Protein AF-A0A662YG40-F1 (afdb_monomer_lite)

Radiu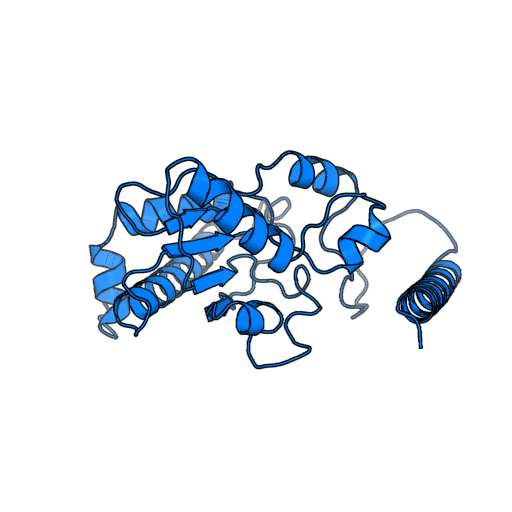s of gyration: 19.57 Å; chains: 1; bounding box: 47×64×50 Å

Sequence (224 aa):
MSDDAIRAKVAAKLRLAQQNSGSNGASQTNGKQGGRRLLRWDPSRWQLFERVPQYSTRVKSAPILPIRAPLSSIYEVHYSGRNNYAPSALMEKLIADTRSGSVVNVGTVIDATGSDVFLHDVKYVGVNGEWDDWDVEYVKLRIDIPEGRATINNAEEKDRDAHDDQMMAAFCTAVLGHMQGERKDMDVAVFGSEGYNFVGFLIVRYVCAPLVCAIVGLGGFSVC

pLDDT: mean 74.2, std 19.77, range [24.97, 96.88]

Structure (mmCIF, N/CA/C/O backbone):
data_AF-A0A662YG40-F1
#
_entry.id   AF-A0A662YG40-F1
#
loop_
_atom_site.group_PDB
_atom_site.id
_atom_site.type_symbol
_atom_site.label_atom_id
_atom_site.label_alt_id
_atom_site.label_comp_id
_atom_site.label_asym_id
_atom_site.label_entity_id
_atom_site.label_seq_id
_atom_site.pdbx_PDB_ins_code
_atom_site.Cartn_x
_atom_site.Cartn_y
_atom_site.Cartn_z
_atom_site.occupancy
_atom_site.B_iso_or_equiv
_atom_site.auth_seq_id
_atom_site.auth_comp_id
_atom_site.auth_asym_id
_atom_site.auth_atom_id
_atom_site.pdbx_PDB_model_num
ATOM 1 N N . MET A 1 1 ? -0.522 -32.680 -11.140 1.00 51.47 1 MET A N 1
ATOM 2 C CA . MET A 1 1 ? 0.822 -32.196 -11.537 1.00 51.47 1 MET A CA 1
ATOM 3 C C . MET A 1 1 ? 1.411 -31.500 -10.322 1.00 51.47 1 MET A C 1
ATOM 5 O O . MET A 1 1 ? 0.664 -30.777 -9.687 1.00 51.47 1 MET A O 1
ATOM 9 N N . SER A 1 2 ? 2.663 -31.780 -9.950 1.00 54.59 2 SER A N 1
ATOM 10 C CA . SER A 1 2 ? 3.304 -31.166 -8.771 1.00 54.59 2 SER A CA 1
ATOM 11 C C . SER A 1 2 ? 3.756 -29.733 -9.084 1.00 54.59 2 SER A C 1
ATOM 13 O O . SER A 1 2 ? 4.229 -29.473 -10.195 1.00 54.59 2 SER A O 1
ATOM 15 N N . ASP A 1 3 ? 3.646 -28.829 -8.110 1.00 56.59 3 ASP A N 1
ATOM 16 C CA . ASP A 1 3 ? 4.105 -27.436 -8.202 1.00 56.59 3 ASP A CA 1
ATOM 17 C C . ASP A 1 3 ? 5.588 -27.325 -8.577 1.00 56.59 3 ASP A C 1
ATOM 19 O O . ASP A 1 3 ? 5.991 -26.390 -9.270 1.00 56.59 3 ASP A O 1
ATOM 23 N N . ASP A 1 4 ? 6.402 -28.325 -8.230 1.00 60.59 4 ASP A N 1
ATOM 24 C CA . ASP A 1 4 ? 7.812 -28.384 -8.625 1.00 60.59 4 ASP A CA 1
ATOM 25 C C . ASP A 1 4 ? 7.987 -28.539 -10.135 1.00 60.59 4 ASP A C 1
ATOM 27 O O . ASP A 1 4 ? 8.895 -27.953 -10.726 1.00 60.59 4 ASP A O 1
ATOM 31 N N . ALA A 1 5 ? 7.083 -29.270 -10.789 1.00 56.09 5 ALA A N 1
ATOM 32 C CA . ALA A 1 5 ? 7.113 -29.442 -12.236 1.00 56.09 5 ALA A CA 1
ATOM 33 C C . ALA A 1 5 ? 6.716 -28.150 -12.969 1.00 56.09 5 ALA A C 1
ATOM 35 O O . ALA A 1 5 ? 7.233 -27.868 -14.053 1.00 56.09 5 ALA A O 1
ATOM 36 N N . ILE A 1 6 ? 5.834 -27.341 -12.373 1.00 63.66 6 ILE A N 1
ATOM 37 C CA . ILE A 1 6 ? 5.437 -26.034 -12.914 1.00 63.66 6 ILE A CA 1
ATOM 38 C C . ILE A 1 6 ? 6.583 -25.031 -12.730 1.00 63.66 6 ILE A C 1
ATOM 40 O O . ILE A 1 6 ? 7.003 -24.403 -13.706 1.00 63.66 6 ILE A O 1
ATOM 44 N N . ARG A 1 7 ? 7.175 -24.968 -11.529 1.00 63.00 7 ARG A N 1
ATOM 45 C CA . ARG A 1 7 ? 8.351 -24.136 -11.220 1.00 63.00 7 ARG A CA 1
ATOM 46 C C . ARG A 1 7 ? 9.543 -24.454 -12.125 1.00 63.00 7 ARG A C 1
ATOM 48 O O . ARG A 1 7 ? 10.141 -23.544 -12.701 1.00 63.00 7 ARG A O 1
ATOM 55 N N . ALA A 1 8 ? 9.844 -25.736 -12.333 1.00 68.69 8 ALA A N 1
ATOM 56 C CA . ALA A 1 8 ? 10.934 -26.167 -13.207 1.00 68.69 8 ALA A CA 1
ATOM 57 C C . ALA A 1 8 ? 10.711 -25.753 -14.672 1.00 68.69 8 ALA A C 1
ATOM 59 O O . ALA A 1 8 ? 11.645 -25.323 -15.354 1.00 68.69 8 ALA A O 1
ATOM 60 N N . LYS A 1 9 ? 9.467 -25.829 -15.157 1.00 63.00 9 LYS A N 1
ATOM 61 C CA . LYS A 1 9 ? 9.114 -25.468 -16.538 1.00 63.00 9 LYS A CA 1
ATOM 62 C C . LYS A 1 9 ? 9.190 -23.959 -16.781 1.00 63.00 9 LYS A C 1
ATOM 64 O O . LYS A 1 9 ? 9.620 -23.536 -17.856 1.00 63.00 9 LYS A O 1
ATOM 69 N N . VAL A 1 10 ? 8.823 -23.153 -15.786 1.00 62.81 10 VAL A N 1
ATOM 70 C CA . VAL A 1 10 ? 8.962 -21.689 -15.824 1.00 62.81 10 VAL A CA 1
ATOM 71 C C . VAL A 1 10 ? 10.439 -21.284 -15.767 1.00 62.81 10 VAL A C 1
ATOM 73 O O . VAL A 1 10 ? 10.888 -20.510 -16.614 1.00 62.81 10 VAL A O 1
ATOM 76 N N . ALA A 1 11 ? 11.229 -21.889 -14.874 1.00 68.62 11 ALA A N 1
ATOM 77 C CA . ALA A 1 11 ? 12.671 -21.649 -14.778 1.00 68.62 11 ALA A CA 1
ATOM 78 C C . ALA A 1 11 ? 13.423 -22.007 -16.075 1.00 68.62 11 ALA A C 1
ATOM 80 O O . ALA A 1 11 ? 14.317 -21.274 -16.503 1.00 68.62 11 ALA A O 1
ATOM 81 N N . ALA A 1 12 ? 13.041 -23.102 -16.740 1.00 71.56 12 ALA A N 1
ATOM 82 C CA . ALA A 1 12 ? 13.624 -23.500 -18.020 1.00 71.56 12 ALA A CA 1
ATOM 83 C C . ALA A 1 12 ? 13.310 -22.498 -19.145 1.00 71.56 12 ALA A C 1
ATOM 85 O O . ALA A 1 12 ? 14.207 -22.126 -19.903 1.00 71.56 12 ALA A O 1
ATOM 86 N N . LYS A 1 13 ? 12.066 -22.004 -19.225 1.00 70.00 13 LYS A N 1
ATOM 87 C CA . LYS A 1 13 ? 11.680 -20.972 -20.204 1.00 70.00 13 LYS A CA 1
ATOM 88 C C . LYS A 1 13 ? 12.403 -19.640 -19.970 1.00 70.00 13 LYS A C 1
ATOM 90 O O . LYS A 1 13 ? 12.805 -18.997 -20.935 1.00 70.00 13 LYS A O 1
ATOM 95 N N . LEU A 1 14 ? 12.615 -19.255 -18.711 1.00 60.47 14 LEU A N 1
ATOM 96 C CA . LEU A 1 14 ? 13.351 -18.038 -18.342 1.00 60.47 14 LEU A CA 1
ATOM 97 C C . LEU A 1 14 ? 14.838 -18.110 -18.709 1.00 60.47 14 LEU A C 1
ATOM 99 O O . LEU A 1 14 ? 15.376 -17.146 -19.250 1.00 60.47 14 LEU A O 1
ATOM 103 N N . ARG A 1 15 ? 15.492 -19.260 -18.499 1.00 70.38 15 ARG A N 1
ATOM 104 C CA . ARG A 1 15 ? 16.893 -19.461 -18.914 1.00 70.38 15 ARG A CA 1
ATOM 105 C C . ARG A 1 15 ? 17.071 -19.368 -20.429 1.00 70.38 15 ARG A C 1
ATOM 107 O O . ARG A 1 15 ? 18.043 -18.780 -20.892 1.00 70.38 15 ARG A O 1
ATOM 114 N N . LEU A 1 16 ? 16.108 -19.885 -21.191 1.00 61.34 16 LEU A N 1
ATOM 115 C CA . LEU A 1 16 ? 16.108 -19.791 -22.654 1.00 61.34 16 LEU A CA 1
ATOM 116 C C . LEU A 1 16 ? 15.955 -18.339 -23.140 1.00 61.34 16 LEU A C 1
ATOM 118 O O . LEU A 1 16 ? 16.629 -17.924 -24.079 1.00 61.34 16 LEU A O 1
ATOM 122 N N . ALA A 1 17 ? 15.128 -17.537 -22.463 1.00 57.59 17 ALA A N 1
ATOM 123 C CA . ALA A 1 17 ? 14.987 -16.112 -22.766 1.00 57.59 17 ALA A CA 1
ATOM 124 C C . ALA A 1 17 ? 16.262 -15.305 -22.434 1.00 57.59 17 ALA A C 1
ATOM 126 O O . ALA A 1 17 ? 16.617 -14.377 -23.162 1.00 57.59 17 ALA A O 1
ATOM 127 N N . GLN A 1 18 ? 16.986 -15.685 -21.376 1.00 55.91 18 GLN A N 1
ATOM 128 C CA . GLN A 1 18 ? 18.260 -15.059 -21.002 1.00 55.91 18 GLN A CA 1
ATOM 129 C C . GLN A 1 18 ? 19.401 -15.417 -21.963 1.00 55.91 18 GLN A C 1
ATOM 131 O O . GLN A 1 18 ? 20.197 -14.544 -22.301 1.00 55.91 18 GLN A O 1
ATOM 136 N N . GLN A 1 19 ? 19.458 -16.657 -22.459 1.00 53.81 19 GLN A N 1
ATOM 137 C CA . GLN A 1 19 ? 20.460 -17.071 -23.452 1.00 53.81 19 GLN A CA 1
ATOM 138 C C . GLN A 1 19 ? 20.281 -16.366 -24.802 1.00 53.81 19 GLN A C 1
ATOM 140 O O . GLN A 1 19 ? 21.270 -16.019 -25.440 1.00 53.81 19 GLN A O 1
ATOM 145 N N . ASN A 1 20 ? 19.043 -16.054 -25.194 1.00 48.06 20 ASN A N 1
ATOM 146 C CA . ASN A 1 20 ? 18.774 -15.280 -26.410 1.00 48.06 20 ASN A CA 1
ATOM 147 C C . ASN A 1 20 ? 19.065 -13.773 -26.270 1.00 48.06 20 ASN A C 1
ATOM 149 O O . ASN A 1 20 ? 19.017 -13.056 -27.264 1.00 48.06 20 ASN A O 1
ATOM 153 N N . SER A 1 21 ? 19.374 -13.290 -25.062 1.00 44.66 21 SER A N 1
ATOM 154 C CA . SER A 1 21 ? 19.633 -11.868 -24.778 1.00 44.66 21 SER A CA 1
ATOM 155 C C . SER A 1 21 ? 21.120 -11.552 -24.550 1.00 44.66 21 SER A C 1
ATOM 157 O O . SER A 1 21 ? 21.460 -10.443 -24.146 1.00 44.66 21 SER A O 1
ATOM 159 N N . GLY A 1 22 ? 22.019 -12.518 -24.773 1.00 35.59 22 GLY A N 1
ATOM 160 C CA . GLY A 1 22 ? 23.432 -12.412 -24.412 1.00 35.59 22 GLY A CA 1
ATOM 161 C C . GLY A 1 22 ? 24.392 -12.461 -25.597 1.00 35.59 22 GLY A C 1
ATOM 162 O O . GLY A 1 22 ? 25.060 -13.471 -25.792 1.00 35.59 22 GLY A O 1
ATOM 163 N N . SER A 1 23 ? 24.555 -11.349 -26.318 1.00 34.16 23 SER A N 1
ATOM 164 C CA . SER A 1 23 ? 25.843 -11.049 -26.954 1.00 34.16 23 SER A CA 1
ATOM 165 C C . SER A 1 23 ? 26.154 -9.553 -26.899 1.00 34.16 23 SER A C 1
ATOM 167 O O . SER A 1 23 ? 25.462 -8.746 -27.515 1.00 34.16 23 SER A O 1
ATOM 169 N N . ASN A 1 24 ? 27.266 -9.264 -26.224 1.00 34.47 24 ASN A N 1
ATOM 170 C CA . ASN A 1 24 ? 28.079 -8.047 -26.213 1.00 34.47 24 ASN A CA 1
ATOM 171 C C . ASN A 1 24 ? 27.659 -6.908 -25.277 1.00 34.47 24 ASN A C 1
ATOM 173 O O . ASN A 1 24 ? 26.584 -6.326 -25.358 1.00 34.47 24 ASN A O 1
ATOM 177 N N . GLY A 1 25 ? 28.588 -6.614 -24.365 1.00 33.56 25 GLY A N 1
ATOM 178 C CA . GLY A 1 25 ? 28.505 -5.526 -23.413 1.00 33.56 25 GLY A CA 1
ATOM 179 C C . GLY A 1 25 ? 28.763 -4.145 -24.013 1.00 33.56 25 GLY A C 1
ATOM 180 O O . GLY A 1 25 ? 29.208 -3.994 -25.147 1.00 33.56 25 GLY A O 1
ATOM 181 N N . ALA A 1 26 ? 28.560 -3.179 -23.120 1.00 33.44 26 ALA A N 1
ATOM 182 C CA . ALA A 1 26 ? 28.833 -1.752 -23.209 1.00 33.44 26 ALA A CA 1
ATOM 183 C C . ALA A 1 26 ? 27.800 -0.868 -23.938 1.00 33.44 26 ALA A C 1
ATOM 185 O O . ALA A 1 26 ? 27.469 -1.038 -25.103 1.00 33.44 26 ALA A O 1
ATOM 186 N N . SER A 1 27 ? 27.444 0.184 -23.196 1.00 31.53 27 SER A N 1
ATOM 187 C CA . SER A 1 27 ? 26.830 1.449 -23.598 1.00 31.53 27 SER A CA 1
ATOM 188 C C . SER A 1 27 ? 25.301 1.533 -23.662 1.00 31.53 27 SER A C 1
ATOM 190 O O . SER A 1 27 ? 24.642 1.131 -24.616 1.00 31.53 27 SER A O 1
ATOM 192 N N . GLN A 1 28 ? 24.765 2.190 -22.629 1.00 52.53 28 GLN A N 1
ATOM 193 C CA . GLN A 1 28 ? 23.551 2.995 -22.696 1.00 52.53 28 GLN A CA 1
ATOM 194 C C . GLN A 1 28 ? 23.629 3.957 -23.889 1.00 52.53 28 GLN A C 1
ATOM 196 O O . GLN A 1 28 ? 24.473 4.842 -23.896 1.00 52.53 28 GLN A O 1
ATOM 201 N N . THR A 1 29 ? 22.711 3.846 -24.846 1.00 31.83 29 THR A N 1
ATOM 202 C CA . THR A 1 29 ? 22.079 4.999 -25.506 1.00 31.83 29 THR A CA 1
ATOM 203 C C . THR A 1 29 ? 20.720 4.577 -26.061 1.00 31.83 29 THR A C 1
ATOM 205 O O . THR A 1 29 ? 20.511 3.431 -26.448 1.00 31.83 29 THR A O 1
ATOM 208 N N . ASN A 1 30 ? 19.787 5.524 -26.012 1.00 41.22 30 ASN A N 1
ATOM 209 C CA . ASN A 1 30 ? 18.382 5.444 -26.396 1.00 41.22 30 ASN A CA 1
ATOM 210 C C . ASN A 1 30 ? 18.056 4.511 -27.571 1.00 41.22 30 ASN A C 1
ATOM 212 O O . ASN A 1 30 ? 18.534 4.697 -28.687 1.00 41.22 30 ASN A O 1
ATOM 216 N N . GLY A 1 31 ? 17.091 3.621 -27.352 1.00 24.97 31 GLY A N 1
ATOM 217 C CA . GLY A 1 31 ? 16.442 2.881 -28.422 1.00 24.97 31 GLY A CA 1
ATOM 218 C C . GLY A 1 31 ? 15.136 2.278 -27.934 1.00 24.97 31 GLY A C 1
ATOM 219 O O . GLY A 1 31 ? 15.140 1.379 -27.103 1.00 24.97 31 GLY A O 1
ATOM 220 N N . LYS A 1 32 ? 14.019 2.794 -28.453 1.00 39.44 32 LYS A N 1
ATOM 221 C CA . LYS A 1 32 ? 12.670 2.231 -28.336 1.00 39.44 32 LYS A CA 1
ATOM 222 C C . LYS A 1 32 ? 12.698 0.699 -28.468 1.00 39.44 32 LYS A C 1
ATOM 224 O O . LYS A 1 32 ? 12.774 0.187 -29.580 1.00 39.44 32 LYS A O 1
ATOM 229 N N . GLN A 1 33 ? 12.564 -0.023 -27.360 1.00 33.91 33 GLN A N 1
ATOM 230 C CA . GLN A 1 33 ? 12.147 -1.423 -27.357 1.00 33.91 33 GLN A CA 1
ATOM 231 C C . GLN A 1 33 ? 11.149 -1.621 -26.220 1.00 33.91 33 GLN A C 1
ATOM 233 O O . GLN A 1 33 ? 11.498 -1.602 -25.044 1.00 33.91 33 GLN A O 1
ATOM 238 N N . GLY A 1 34 ? 9.877 -1.760 -26.600 1.00 34.41 34 GLY A N 1
ATOM 239 C CA . GLY A 1 34 ? 8.732 -1.986 -25.721 1.00 34.41 34 GLY A CA 1
ATOM 240 C C . GLY A 1 34 ? 8.712 -3.387 -25.113 1.00 34.41 34 GLY A C 1
ATOM 241 O O . GLY A 1 34 ? 7.752 -4.129 -25.300 1.00 34.41 34 GLY A O 1
ATOM 242 N N . GLY A 1 35 ? 9.769 -3.755 -24.392 1.00 40.53 35 GLY A N 1
ATOM 243 C CA . GLY A 1 35 ? 9.774 -4.898 -23.490 1.00 40.53 35 GLY A CA 1
ATOM 244 C C . GLY A 1 35 ? 9.492 -4.410 -22.075 1.00 40.53 35 GLY A C 1
ATOM 245 O O . GLY A 1 35 ? 10.316 -3.711 -21.491 1.00 40.53 35 GLY A O 1
ATOM 246 N N . ARG A 1 36 ? 8.325 -4.752 -21.521 1.00 55.81 36 ARG A N 1
ATOM 247 C CA . ARG A 1 36 ? 7.968 -4.449 -20.126 1.00 55.81 36 ARG A CA 1
ATOM 248 C C . ARG A 1 36 ? 9.085 -4.979 -19.217 1.00 55.81 36 ARG A C 1
ATOM 250 O O . ARG A 1 36 ? 9.361 -6.178 -19.235 1.00 55.81 36 ARG A O 1
ATOM 257 N N . ARG A 1 37 ? 9.762 -4.104 -18.464 1.00 63.75 37 ARG A N 1
ATOM 258 C CA . ARG A 1 37 ? 10.849 -4.523 -17.569 1.00 63.75 37 ARG A CA 1
ATOM 259 C C . ARG A 1 37 ? 10.282 -5.500 -16.538 1.00 63.75 37 ARG A C 1
ATOM 261 O O . ARG A 1 37 ? 9.351 -5.162 -15.814 1.00 63.75 37 ARG A O 1
ATOM 268 N N . LEU A 1 38 ? 10.834 -6.713 -16.497 1.00 71.62 38 LEU A N 1
ATOM 269 C CA . LEU A 1 38 ? 10.320 -7.799 -15.658 1.00 71.62 38 LEU A CA 1
ATOM 270 C C . LEU A 1 38 ? 10.490 -7.511 -14.161 1.00 71.62 38 LEU A C 1
ATOM 272 O O . LEU A 1 38 ? 9.654 -7.901 -13.359 1.00 71.62 38 LEU A O 1
ATOM 276 N N . LEU A 1 39 ? 11.560 -6.812 -13.785 1.00 80.75 39 LEU A N 1
ATOM 277 C CA . LEU A 1 39 ? 11.879 -6.466 -12.401 1.00 80.75 39 LEU A CA 1
ATOM 278 C C . LEU A 1 39 ? 12.269 -4.996 -12.322 1.00 80.75 39 LEU A C 1
ATOM 280 O O . LEU A 1 39 ? 13.023 -4.507 -13.168 1.00 80.75 39 LEU A O 1
ATOM 284 N N . ARG A 1 40 ? 11.788 -4.290 -11.296 1.00 80.12 40 ARG A N 1
ATOM 285 C CA . ARG A 1 40 ? 12.115 -2.871 -11.099 1.00 80.12 40 ARG A CA 1
ATOM 286 C C . ARG A 1 40 ? 13.571 -2.654 -10.717 1.00 80.12 40 ARG A C 1
ATOM 288 O O . ARG A 1 40 ? 14.194 -1.695 -11.170 1.00 80.12 40 ARG A O 1
ATOM 295 N N . TRP A 1 41 ? 14.067 -3.489 -9.816 1.00 84.44 41 TRP A N 1
ATOM 296 C CA . TRP A 1 41 ? 15.310 -3.243 -9.107 1.00 84.44 41 TRP A CA 1
ATOM 297 C C . TRP A 1 41 ? 16.500 -3.917 -9.789 1.00 84.44 41 TRP A C 1
ATOM 299 O O . TRP A 1 41 ? 16.371 -4.890 -10.524 1.00 84.44 41 TRP A O 1
ATOM 309 N N . ASP A 1 42 ? 17.675 -3.346 -9.570 1.00 83.44 42 ASP A N 1
ATOM 310 C CA . ASP A 1 42 ? 18.958 -4.012 -9.775 1.00 83.44 42 ASP A CA 1
ATOM 311 C C . ASP A 1 42 ? 19.404 -4.666 -8.443 1.00 83.44 42 ASP A C 1
ATOM 313 O O . ASP A 1 42 ? 18.774 -4.429 -7.405 1.00 83.44 42 ASP A O 1
ATOM 317 N N . PRO A 1 43 ? 20.473 -5.483 -8.425 1.00 84.38 43 PRO A N 1
ATOM 318 C CA . PRO A 1 43 ? 20.924 -6.149 -7.200 1.00 84.38 43 PRO A CA 1
ATOM 319 C C . PRO A 1 43 ? 21.244 -5.210 -6.025 1.00 84.38 43 PRO A C 1
ATOM 321 O O . PRO A 1 43 ? 21.065 -5.598 -4.873 1.00 84.38 43 PRO A O 1
ATOM 324 N N . SER A 1 44 ? 21.687 -3.974 -6.279 1.00 86.06 44 SER A N 1
ATOM 325 C CA . SER A 1 44 ? 22.012 -3.016 -5.213 1.00 86.06 44 SER A CA 1
ATOM 326 C C . SER A 1 44 ? 20.748 -2.478 -4.541 1.00 86.06 44 SER A C 1
ATOM 328 O O . SER A 1 44 ? 20.653 -2.430 -3.314 1.00 86.06 44 SER A O 1
ATOM 330 N N . ARG A 1 45 ? 19.723 -2.165 -5.342 1.00 86.00 45 ARG A N 1
ATOM 331 C CA . ARG A 1 45 ? 18.403 -1.757 -4.849 1.00 86.00 45 ARG A CA 1
ATOM 332 C C . ARG A 1 45 ? 17.680 -2.899 -4.138 1.00 86.00 45 ARG A C 1
ATOM 334 O O . ARG A 1 45 ? 17.008 -2.650 -3.142 1.00 86.00 45 ARG A O 1
ATOM 341 N N . TRP A 1 46 ? 17.865 -4.137 -4.597 1.00 87.50 46 TRP A N 1
ATOM 342 C CA . TRP A 1 46 ? 17.356 -5.323 -3.905 1.00 87.50 46 TRP A CA 1
ATOM 343 C C . TRP A 1 46 ? 17.898 -5.430 -2.472 1.00 87.50 46 TRP A C 1
ATOM 345 O O . TRP A 1 46 ? 17.125 -5.564 -1.527 1.00 87.50 46 TRP A O 1
ATOM 355 N N . GLN A 1 47 ? 19.211 -5.267 -2.280 1.00 87.50 47 GLN A N 1
ATOM 356 C CA . GLN A 1 47 ? 19.812 -5.305 -0.939 1.00 87.50 47 GLN A CA 1
ATOM 357 C C . GLN A 1 47 ? 19.264 -4.214 -0.009 1.00 87.50 47 GLN A C 1
ATOM 359 O O . GLN A 1 47 ? 19.128 -4.435 1.195 1.00 87.50 47 GLN A O 1
ATOM 364 N N . LEU A 1 48 ? 18.956 -3.030 -0.546 1.00 87.69 48 LEU A N 1
ATOM 365 C CA . LEU A 1 48 ? 18.314 -1.965 0.225 1.00 87.69 48 LEU A CA 1
ATOM 366 C C . LEU A 1 48 ? 16.891 -2.358 0.627 1.00 87.69 48 LEU A C 1
ATOM 368 O O . LEU A 1 48 ? 16.536 -2.213 1.794 1.00 87.69 48 LEU A O 1
ATOM 372 N N . PHE A 1 49 ? 16.110 -2.906 -0.305 1.00 88.38 49 PHE A N 1
ATOM 373 C CA . PHE A 1 49 ? 14.763 -3.408 -0.040 1.00 88.38 49 PHE A CA 1
ATOM 374 C C . PHE A 1 49 ? 14.739 -4.470 1.071 1.00 88.38 49 PHE A C 1
ATOM 376 O O . PHE A 1 49 ? 13.904 -4.398 1.976 1.00 88.38 49 PHE A O 1
ATOM 383 N N . GLU A 1 50 ? 15.674 -5.424 1.059 1.00 88.25 50 GLU A N 1
ATOM 384 C CA . GLU A 1 50 ? 15.719 -6.490 2.067 1.00 88.25 50 GLU A CA 1
ATOM 385 C C . GLU A 1 50 ? 15.941 -5.965 3.489 1.00 88.25 50 GLU A C 1
ATOM 387 O O . GLU A 1 50 ? 15.423 -6.545 4.444 1.00 88.25 50 GLU A O 1
ATOM 392 N N . ARG A 1 51 ? 16.660 -4.844 3.630 1.00 89.38 51 ARG A N 1
ATOM 393 C CA . ARG A 1 51 ? 16.912 -4.189 4.922 1.00 89.38 51 ARG A CA 1
ATOM 394 C C . ARG A 1 51 ? 15.714 -3.409 5.448 1.00 89.38 51 ARG A C 1
ATOM 396 O O . ARG A 1 51 ? 15.672 -3.116 6.640 1.00 89.38 51 ARG A O 1
ATOM 403 N N . VAL A 1 52 ? 14.761 -3.047 4.588 1.00 89.75 52 VAL A N 1
ATOM 404 C CA . VAL A 1 52 ? 13.543 -2.358 5.023 1.00 89.75 52 VAL A CA 1
ATOM 405 C C . VAL A 1 52 ? 12.707 -3.347 5.849 1.00 89.75 52 VAL A C 1
ATOM 407 O O . VAL A 1 52 ? 12.401 -4.432 5.350 1.00 89.75 52 VAL A O 1
ATOM 410 N N . PRO A 1 53 ? 12.320 -3.014 7.097 1.00 90.94 53 PRO A N 1
ATOM 411 C CA . PRO A 1 53 ? 11.403 -3.840 7.881 1.00 90.94 53 PRO A CA 1
ATOM 412 C C . PRO A 1 53 ? 10.112 -4.104 7.107 1.00 90.94 53 PRO A C 1
ATOM 414 O O . PRO A 1 53 ? 9.691 -3.256 6.333 1.00 90.94 53 PRO A O 1
ATOM 417 N N . GLN A 1 54 ? 9.457 -5.244 7.318 1.00 91.25 54 GLN A N 1
ATOM 418 C CA . GLN A 1 54 ? 8.254 -5.600 6.553 1.00 91.25 54 GLN A CA 1
ATOM 419 C C . GLN A 1 54 ? 7.069 -4.650 6.796 1.00 91.25 54 GLN A C 1
ATOM 421 O O . GLN A 1 54 ? 6.303 -4.392 5.874 1.00 91.25 54 GLN A O 1
ATOM 426 N N . TYR A 1 55 ? 6.956 -4.100 8.001 1.00 93.00 55 TYR A N 1
ATOM 427 C CA . TYR A 1 55 ? 6.072 -2.986 8.339 1.00 93.00 55 TYR A CA 1
ATOM 428 C C . TYR A 1 55 ? 6.679 -2.169 9.474 1.00 93.00 55 TYR A C 1
ATOM 430 O O . TYR A 1 55 ? 7.562 -2.648 10.196 1.00 93.00 55 TYR A O 1
ATOM 438 N N . SER A 1 56 ? 6.226 -0.926 9.611 1.00 91.12 56 SER A N 1
ATOM 439 C CA . SER A 1 56 ? 6.537 -0.077 10.759 1.00 91.12 56 SER A CA 1
ATOM 440 C C . SER A 1 56 ? 5.427 -0.138 11.808 1.00 91.12 56 SER A C 1
ATOM 442 O O . SER A 1 56 ? 4.460 -0.884 11.690 1.00 91.12 56 SER A O 1
ATOM 444 N N . THR A 1 57 ? 5.531 0.698 12.838 1.00 90.06 57 THR A N 1
ATOM 445 C CA . THR A 1 57 ? 4.433 0.919 13.780 1.00 90.06 57 THR A CA 1
ATOM 446 C C . THR A 1 57 ? 3.250 1.593 13.084 1.00 90.06 57 THR A C 1
ATOM 448 O O . THR A 1 57 ? 3.446 2.488 12.256 1.00 90.06 57 THR A O 1
ATOM 451 N N . ARG A 1 58 ? 2.032 1.198 13.468 1.00 92.06 58 ARG A N 1
ATOM 452 C CA . ARG A 1 58 ? 0.788 1.892 13.118 1.00 92.06 58 ARG A CA 1
ATOM 453 C C . ARG A 1 58 ? 0.865 3.369 13.514 1.00 92.06 58 ARG A C 1
ATOM 455 O O . ARG A 1 58 ? 1.326 3.712 14.607 1.00 92.06 58 ARG A O 1
ATOM 462 N N . VAL A 1 59 ? 0.397 4.248 12.635 1.00 92.38 59 VAL A N 1
ATOM 463 C CA . VAL A 1 59 ? 0.316 5.686 12.906 1.00 92.38 59 VAL A CA 1
ATOM 464 C C . VAL A 1 59 ? -0.671 5.915 14.056 1.00 92.38 59 VAL A C 1
ATOM 466 O O . VAL A 1 59 ? -1.785 5.415 14.041 1.00 92.38 59 VAL A O 1
ATOM 469 N N . LYS A 1 60 ? -0.283 6.657 15.099 1.00 87.62 60 LYS A N 1
ATOM 470 C CA . LYS A 1 60 ? -1.147 6.821 16.290 1.00 87.62 60 LYS A CA 1
ATOM 471 C C . LYS A 1 60 ? -2.420 7.624 16.012 1.00 87.62 60 LYS A C 1
ATOM 473 O O . LYS A 1 60 ? -3.432 7.408 16.666 1.00 87.62 60 LYS A O 1
ATOM 478 N N . SER A 1 61 ? -2.345 8.570 15.082 1.00 88.44 61 SER A N 1
ATOM 479 C CA . SER A 1 61 ? -3.407 9.528 14.764 1.00 88.44 61 SER A CA 1
ATOM 480 C C . SER A 1 61 ? -4.251 9.146 13.544 1.00 88.44 61 SER A C 1
ATOM 482 O O . SER A 1 61 ? -5.138 9.906 13.174 1.00 88.44 61 SER A O 1
ATOM 484 N N . ALA A 1 62 ? -3.973 8.011 12.897 1.00 89.88 62 ALA A N 1
ATOM 485 C CA . ALA A 1 62 ? -4.705 7.538 11.723 1.00 89.88 62 ALA A CA 1
ATOM 486 C C . ALA A 1 62 ? -4.643 6.005 11.652 1.00 89.88 62 ALA A C 1
ATOM 488 O O . ALA A 1 62 ? -3.618 5.448 12.041 1.00 89.88 62 ALA A O 1
ATOM 489 N N . PRO A 1 63 ? -5.666 5.306 11.128 1.00 92.06 63 PRO A N 1
ATOM 490 C CA . PRO A 1 63 ? -5.644 3.851 10.972 1.00 92.06 63 PRO A CA 1
ATOM 491 C C . PRO A 1 63 ? -4.761 3.453 9.782 1.00 92.06 63 PRO A C 1
ATOM 493 O O . PRO A 1 63 ? -5.216 2.834 8.833 1.00 92.06 63 PRO A O 1
ATOM 496 N N . ILE A 1 64 ? -3.499 3.886 9.781 1.00 95.75 64 ILE A N 1
ATOM 497 C CA . ILE A 1 64 ? -2.571 3.707 8.670 1.00 95.75 64 ILE A CA 1
ATOM 498 C C . ILE A 1 64 ? -1.347 2.930 9.146 1.00 95.75 64 ILE A C 1
ATOM 500 O O . ILE A 1 64 ? -0.723 3.272 10.156 1.00 95.75 64 ILE A O 1
ATOM 504 N N . LEU A 1 65 ? -0.978 1.910 8.378 1.00 95.94 65 LEU A N 1
ATOM 505 C CA . LEU A 1 65 ? 0.190 1.070 8.583 1.00 95.94 65 LEU A CA 1
ATOM 506 C C . LEU A 1 65 ? 1.135 1.180 7.375 1.00 95.94 65 LEU A C 1
ATOM 508 O O . LEU A 1 65 ? 0.838 0.645 6.307 1.00 95.94 65 LEU A O 1
ATOM 512 N N . PRO A 1 66 ? 2.300 1.827 7.513 1.00 96.19 66 PRO A N 1
ATOM 513 C CA . PRO A 1 66 ? 3.337 1.745 6.495 1.00 96.19 66 PRO A CA 1
ATOM 514 C C . PRO A 1 66 ? 3.871 0.311 6.404 1.00 96.19 66 PRO A C 1
ATOM 516 O O . PRO A 1 66 ? 4.361 -0.241 7.393 1.00 96.19 66 PRO A O 1
ATOM 519 N N . ILE A 1 67 ? 3.817 -0.275 5.208 1.00 95.62 67 ILE A N 1
ATOM 520 C CA . ILE A 1 67 ? 4.369 -1.603 4.919 1.00 95.62 67 ILE A CA 1
ATOM 521 C C . ILE A 1 67 ? 5.415 -1.521 3.803 1.00 95.62 67 ILE A C 1
ATOM 523 O O . ILE A 1 67 ? 5.380 -0.649 2.930 1.00 95.62 67 ILE A O 1
ATOM 527 N N . ARG A 1 68 ? 6.384 -2.431 3.833 1.00 93.25 68 ARG A N 1
ATOM 528 C CA . ARG A 1 68 ? 7.279 -2.668 2.702 1.00 93.25 68 ARG A CA 1
ATOM 529 C C . ARG A 1 68 ? 6.475 -3.293 1.565 1.00 93.25 68 ARG A C 1
ATOM 531 O O . ARG A 1 68 ? 5.597 -4.107 1.827 1.00 93.25 68 ARG A O 1
ATOM 538 N N . ALA A 1 69 ? 6.817 -2.951 0.321 1.00 91.31 69 ALA A N 1
ATOM 539 C CA . ALA A 1 69 ? 6.156 -3.500 -0.859 1.00 91.31 69 ALA A CA 1
ATOM 540 C C . ALA A 1 69 ? 6.148 -5.039 -0.835 1.00 91.31 69 ALA A C 1
ATOM 542 O O . ALA A 1 69 ? 7.228 -5.642 -0.833 1.00 91.31 69 ALA A O 1
ATOM 543 N N . PRO A 1 70 ? 4.962 -5.670 -0.832 1.00 91.12 70 PRO A N 1
ATOM 544 C CA . PRO A 1 70 ? 4.834 -7.083 -1.145 1.00 91.12 70 PRO A CA 1
ATOM 545 C C . PRO A 1 70 ? 5.242 -7.317 -2.601 1.00 91.12 70 PRO A C 1
ATOM 547 O O . PRO A 1 70 ? 5.096 -6.431 -3.449 1.00 91.12 70 PRO A O 1
ATOM 550 N N . LEU A 1 71 ? 5.778 -8.496 -2.893 1.00 88.25 71 LEU A N 1
ATOM 551 C CA . LEU A 1 71 ? 6.328 -8.826 -4.202 1.00 88.25 71 LEU A CA 1
ATOM 552 C C . LEU A 1 71 ? 5.734 -10.117 -4.735 1.00 88.25 71 LEU A C 1
ATOM 554 O O . LEU A 1 71 ? 5.481 -11.061 -3.997 1.00 88.25 71 LEU A O 1
ATOM 558 N N . SER A 1 72 ? 5.590 -10.165 -6.052 1.00 83.50 72 SER A N 1
ATOM 559 C CA . SER A 1 72 ? 5.321 -11.408 -6.769 1.00 83.50 72 SER A CA 1
ATOM 560 C C . SER A 1 72 ? 6.496 -12.383 -6.662 1.00 83.50 72 SER A C 1
ATOM 562 O O . SER A 1 72 ? 7.665 -11.985 -6.582 1.00 83.50 72 SER A O 1
ATOM 564 N N . SER A 1 73 ? 6.174 -13.674 -6.753 1.00 79.31 73 SER A N 1
ATOM 565 C CA . SER A 1 73 ? 7.119 -14.797 -6.654 1.00 79.31 73 SER A CA 1
ATOM 566 C C . SER A 1 73 ? 8.311 -14.703 -7.622 1.00 79.31 73 SER A C 1
ATOM 568 O O . SER A 1 73 ? 9.381 -15.265 -7.385 1.00 79.31 73 SER A O 1
ATOM 570 N N . ILE A 1 74 ? 8.178 -13.936 -8.707 1.00 80.62 74 ILE A N 1
ATOM 571 C CA . ILE A 1 74 ? 9.245 -13.722 -9.686 1.00 80.62 74 ILE A CA 1
ATOM 572 C C . ILE A 1 74 ? 10.484 -13.027 -9.106 1.00 80.62 74 ILE A C 1
ATOM 574 O O . ILE A 1 74 ? 11.598 -13.294 -9.562 1.00 80.62 74 ILE A O 1
ATOM 578 N N . TYR A 1 75 ? 10.316 -12.174 -8.089 1.00 82.06 75 TYR A N 1
ATOM 579 C CA . TYR A 1 75 ? 11.445 -11.549 -7.397 1.00 82.06 75 TYR A CA 1
ATOM 580 C C . TYR A 1 75 ? 12.238 -12.584 -6.595 1.00 82.06 75 TYR A C 1
ATOM 582 O O . TYR A 1 75 ? 13.467 -12.559 -6.616 1.00 82.06 75 TYR A O 1
ATOM 590 N N . GLU A 1 76 ? 11.557 -13.541 -5.962 1.00 76.31 76 GLU A N 1
ATOM 591 C CA . GLU A 1 76 ? 12.189 -14.628 -5.204 1.00 76.31 76 GLU A CA 1
ATOM 592 C C . GLU A 1 76 ? 12.991 -15.548 -6.122 1.00 76.31 76 GLU A C 1
ATOM 594 O O . GLU A 1 76 ? 14.148 -15.862 -5.839 1.00 76.31 76 GLU A O 1
ATOM 599 N N . VAL A 1 77 ? 12.414 -15.909 -7.274 1.00 80.25 77 VAL A N 1
ATOM 600 C CA . VAL A 1 77 ? 13.095 -16.715 -8.298 1.00 80.25 77 VAL A CA 1
ATOM 601 C C . VAL A 1 77 ? 14.350 -16.008 -8.810 1.00 80.25 77 VAL A C 1
ATOM 603 O O . VAL A 1 77 ? 15.373 -16.656 -9.031 1.00 80.25 77 VAL A O 1
ATOM 606 N N . HIS A 1 78 ? 14.291 -14.690 -9.011 1.00 81.69 78 HIS A N 1
ATOM 607 C CA . HIS A 1 78 ? 15.410 -13.947 -9.582 1.00 81.69 78 HIS A CA 1
ATOM 608 C C . HIS A 1 78 ? 16.532 -13.679 -8.578 1.00 81.69 78 HIS A C 1
ATOM 610 O O . HIS A 1 78 ? 17.702 -13.867 -8.907 1.00 81.69 78 HIS A O 1
ATOM 616 N N . TYR A 1 79 ? 16.191 -13.268 -7.357 1.00 80.62 79 TYR A N 1
ATOM 617 C CA . TYR A 1 79 ? 17.178 -12.936 -6.328 1.00 80.62 79 TYR A CA 1
ATOM 618 C C . TYR A 1 79 ? 17.541 -14.120 -5.422 1.00 80.62 79 TYR A C 1
ATOM 620 O O . TYR A 1 79 ? 18.402 -13.980 -4.559 1.00 80.62 79 TYR A O 1
ATOM 628 N N . SER A 1 80 ? 16.961 -15.305 -5.664 1.00 63.50 80 SER A N 1
ATOM 629 C CA . SER A 1 80 ? 17.296 -16.574 -4.994 1.00 63.50 80 SER A CA 1
ATOM 630 C C . SER A 1 80 ? 17.231 -16.500 -3.460 1.00 63.50 80 SER A C 1
ATOM 632 O O . SER A 1 80 ? 18.031 -17.121 -2.757 1.00 63.50 80 SER A O 1
ATOM 634 N N . GLY A 1 81 ? 16.280 -15.728 -2.932 1.00 65.25 81 GLY A N 1
ATOM 635 C CA . GLY A 1 81 ? 16.049 -15.604 -1.495 1.00 65.25 81 GLY A CA 1
ATOM 636 C C . GLY A 1 81 ? 15.237 -16.780 -0.945 1.00 65.25 81 GLY A C 1
ATOM 637 O O . GLY A 1 81 ? 14.328 -17.270 -1.603 1.00 65.25 81 GLY A O 1
ATOM 638 N N . ARG A 1 82 ? 15.525 -17.215 0.290 1.00 65.88 82 ARG A N 1
ATOM 639 C CA . ARG A 1 82 ? 14.615 -18.089 1.072 1.00 65.88 82 ARG A CA 1
ATOM 640 C C . ARG A 1 82 ? 13.450 -17.320 1.706 1.00 65.88 82 ARG A C 1
ATOM 642 O O . ARG A 1 82 ? 12.629 -17.910 2.400 1.00 65.88 82 ARG A O 1
ATOM 649 N N . ASN A 1 83 ? 13.437 -16.004 1.538 1.00 76.12 83 ASN A N 1
ATOM 650 C CA . ASN A 1 83 ? 12.452 -15.118 2.129 1.00 76.12 83 ASN A CA 1
ATOM 651 C C . ASN A 1 83 ? 11.229 -15.051 1.217 1.00 76.12 83 ASN A C 1
ATOM 653 O O . ASN A 1 83 ? 11.379 -14.824 0.019 1.00 76.12 83 ASN A O 1
ATOM 657 N N . ASN A 1 84 ? 10.050 -15.222 1.808 1.00 82.88 84 ASN A N 1
ATOM 658 C CA . ASN A 1 84 ? 8.781 -15.041 1.123 1.00 82.88 84 ASN A CA 1
ATOM 659 C C . ASN A 1 84 ? 8.328 -13.581 1.284 1.00 82.88 84 ASN A C 1
ATOM 661 O O . ASN A 1 84 ? 8.220 -13.089 2.412 1.00 82.88 84 ASN A O 1
ATOM 665 N N . TYR A 1 85 ? 8.107 -12.885 0.169 1.00 87.44 85 TYR A N 1
ATOM 666 C CA . TYR A 1 85 ? 7.666 -11.483 0.151 1.00 87.44 85 TYR A CA 1
ATOM 667 C C . TYR A 1 85 ? 6.240 -11.312 -0.384 1.00 87.44 85 TYR A C 1
ATOM 669 O O . TYR A 1 85 ? 5.805 -10.173 -0.577 1.00 87.44 85 TYR A O 1
ATOM 677 N N . ALA A 1 86 ? 5.521 -12.409 -0.622 1.00 87.69 86 ALA A N 1
ATOM 678 C CA . ALA A 1 86 ? 4.154 -12.385 -1.118 1.00 87.69 86 ALA A CA 1
ATOM 679 C C . ALA A 1 86 ? 3.187 -11.691 -0.134 1.00 87.69 86 ALA A C 1
ATOM 681 O O . ALA A 1 86 ? 3.435 -11.685 1.080 1.00 87.69 86 ALA A O 1
ATOM 682 N N . PRO A 1 87 ? 2.067 -11.133 -0.631 1.00 89.69 87 PRO A N 1
ATOM 683 C CA . PRO A 1 87 ? 0.948 -10.677 0.191 1.00 89.69 87 PRO A CA 1
ATOM 684 C C . PRO A 1 87 ? 0.578 -11.631 1.340 1.00 89.69 87 PRO A C 1
ATOM 686 O O . PRO A 1 87 ? 0.490 -11.183 2.483 1.00 89.69 87 PRO A O 1
ATOM 689 N N . SER A 1 88 ? 0.478 -12.944 1.098 1.00 89.31 88 SER A N 1
ATOM 690 C CA . SER A 1 88 ? 0.147 -13.920 2.150 1.00 89.31 88 SER A CA 1
ATOM 691 C C . SER A 1 88 ? 1.173 -13.954 3.276 1.00 89.31 88 SER A C 1
ATOM 693 O O . SER A 1 88 ? 0.800 -13.969 4.446 1.00 89.31 88 SER A O 1
ATOM 695 N N . ALA A 1 89 ? 2.468 -13.869 2.962 1.00 89.56 89 ALA A N 1
ATOM 696 C CA . ALA A 1 89 ? 3.514 -13.851 3.984 1.00 89.56 89 ALA A CA 1
ATOM 697 C C . ALA A 1 89 ? 3.446 -12.598 4.875 1.00 89.56 89 ALA A C 1
ATOM 699 O O . ALA A 1 89 ? 3.865 -12.630 6.034 1.00 89.56 89 ALA A O 1
ATOM 700 N N . LEU A 1 90 ? 2.932 -11.478 4.353 1.00 91.69 90 LEU A N 1
ATOM 701 C CA . LEU A 1 90 ? 2.630 -10.301 5.167 1.00 91.69 90 LEU A CA 1
ATOM 702 C C . LEU A 1 90 ? 1.433 -10.558 6.085 1.00 91.69 90 LEU A C 1
ATOM 704 O O . LEU A 1 90 ? 1.538 -10.303 7.284 1.00 91.69 90 LEU A O 1
ATOM 708 N N . MET A 1 91 ? 0.324 -11.055 5.540 1.00 92.50 91 MET A N 1
ATOM 709 C CA . MET A 1 91 ? -0.909 -11.266 6.303 1.00 92.50 91 MET A CA 1
ATOM 710 C C . MET A 1 91 ? -0.722 -12.295 7.422 1.00 92.50 91 MET A C 1
ATOM 712 O O . MET A 1 91 ? -1.072 -12.027 8.572 1.00 92.50 91 MET A O 1
ATOM 716 N N . GLU A 1 92 ? -0.063 -13.419 7.133 1.00 91.44 92 GLU A N 1
ATOM 717 C CA . GLU A 1 92 ? 0.297 -14.433 8.131 1.00 91.44 92 GLU A CA 1
ATOM 718 C C . GLU A 1 92 ? 1.125 -13.842 9.275 1.00 91.44 92 GLU A C 1
ATOM 720 O O . GLU A 1 92 ? 0.882 -14.136 10.450 1.00 91.44 92 GLU A O 1
ATOM 725 N N . LYS A 1 93 ? 2.085 -12.970 8.949 1.00 90.62 93 LYS A N 1
ATOM 726 C CA . LYS A 1 93 ? 2.908 -12.309 9.958 1.00 90.62 93 LYS A CA 1
ATOM 727 C C . LYS A 1 93 ? 2.108 -11.325 10.806 1.00 90.62 93 LYS A C 1
ATOM 729 O O . LYS A 1 93 ? 2.276 -11.327 12.019 1.00 90.62 93 LYS A O 1
ATOM 734 N N . LEU A 1 94 ? 1.230 -10.519 10.208 1.00 91.44 94 LEU A N 1
ATOM 735 C CA . LEU A 1 94 ? 0.364 -9.599 10.957 1.00 91.44 94 LEU A CA 1
ATOM 736 C C . LEU A 1 94 ? -0.535 -10.357 11.948 1.00 91.44 94 LEU A C 1
ATOM 738 O O . LEU A 1 94 ? -0.681 -9.951 13.104 1.00 91.44 94 LEU A O 1
ATOM 742 N N . ILE A 1 95 ? -1.069 -11.509 11.536 1.00 89.69 95 ILE A N 1
ATOM 743 C CA . ILE A 1 95 ? -1.852 -12.400 12.404 1.00 89.69 95 ILE A CA 1
ATOM 744 C C . ILE A 1 95 ? -0.983 -12.979 13.529 1.00 89.69 95 ILE A C 1
ATOM 746 O O . ILE A 1 95 ? -1.412 -13.030 14.686 1.00 89.69 95 ILE A O 1
ATOM 750 N N . ALA A 1 96 ? 0.240 -13.414 13.216 1.00 89.00 96 ALA A N 1
ATOM 751 C CA . ALA A 1 96 ? 1.16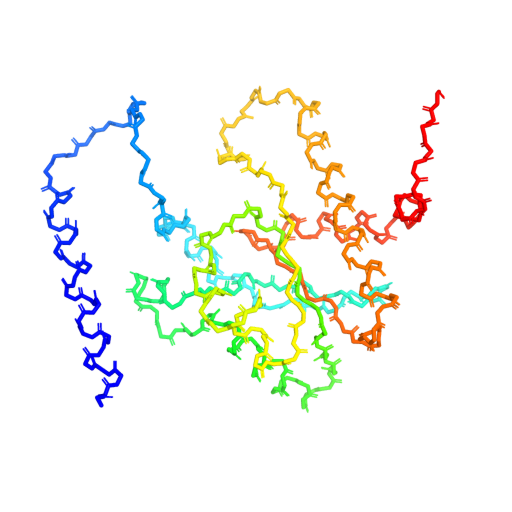9 -13.943 14.210 1.00 89.00 96 ALA A CA 1
ATOM 752 C C . ALA A 1 96 ? 1.551 -12.880 15.253 1.00 89.00 96 ALA A C 1
ATOM 754 O O . ALA A 1 96 ? 1.474 -13.145 16.455 1.00 89.00 96 ALA A O 1
ATOM 755 N N . ASP A 1 97 ? 1.875 -11.666 14.810 1.00 86.62 97 ASP A N 1
ATOM 756 C CA . ASP A 1 97 ? 2.280 -10.557 15.674 1.00 86.62 97 ASP A CA 1
ATOM 757 C C . ASP A 1 97 ? 1.118 -10.001 16.502 1.00 86.62 97 ASP A C 1
ATOM 759 O O . ASP A 1 97 ? 1.333 -9.526 17.618 1.00 86.62 97 ASP A O 1
ATOM 763 N N . THR A 1 98 ? -0.127 -10.145 16.042 1.00 80.19 98 THR A N 1
ATOM 764 C CA . THR A 1 98 ? -1.322 -9.784 16.825 1.00 80.19 98 THR A CA 1
ATOM 765 C C . THR A 1 98 ? -1.363 -10.504 18.179 1.00 80.19 98 THR A C 1
ATOM 767 O O . THR A 1 98 ? -1.806 -9.940 19.181 1.00 80.19 98 THR A O 1
ATOM 770 N N . ARG A 1 99 ? -0.805 -11.721 18.261 1.00 70.88 99 ARG A N 1
ATOM 771 C CA . ARG A 1 99 ? -0.693 -12.489 19.515 1.00 70.88 99 ARG A CA 1
ATOM 772 C C . ARG A 1 99 ? 0.257 -11.854 20.539 1.00 70.88 99 ARG A C 1
ATOM 774 O O . ARG A 1 99 ? 0.239 -12.250 21.699 1.00 70.88 99 ARG A O 1
ATOM 781 N N . SER A 1 100 ? 1.077 -10.888 20.120 1.00 67.56 100 SER A N 1
ATOM 782 C CA . SER A 1 100 ? 2.081 -10.200 20.943 1.00 67.56 100 SER A CA 1
ATOM 783 C C . SER A 1 100 ? 1.657 -8.807 21.437 1.00 67.56 100 SER A C 1
ATOM 785 O O . SER A 1 100 ? 2.385 -8.200 22.220 1.00 67.56 100 SER A O 1
ATOM 787 N N . GLY A 1 101 ? 0.464 -8.321 21.058 1.00 61.59 101 GLY A N 1
ATOM 788 C CA . GLY A 1 101 ? -0.212 -7.223 21.766 1.00 61.59 101 GLY A CA 1
ATOM 789 C C . GLY A 1 101 ? -0.796 -6.103 20.904 1.00 61.59 101 GLY A C 1
ATOM 790 O O . GLY A 1 101 ? -1.796 -5.514 21.304 1.00 61.59 101 GLY A O 1
ATOM 791 N N . SER A 1 102 ? -0.238 -5.803 19.727 1.00 65.56 102 SER A N 1
ATOM 792 C CA . SER A 1 102 ? -0.852 -4.828 18.812 1.00 65.56 102 SER A CA 1
ATOM 793 C C . SER A 1 102 ? -1.695 -5.566 17.783 1.00 65.56 102 SER A C 1
ATOM 795 O O . SER A 1 102 ? -1.148 -6.182 16.873 1.00 65.56 102 SER A O 1
ATOM 797 N N . VAL A 1 103 ? -3.020 -5.489 17.914 1.00 76.75 103 VAL A N 1
ATOM 798 C CA . VAL A 1 103 ? -3.940 -5.993 16.889 1.00 76.75 103 VAL A CA 1
ATOM 799 C C . VAL A 1 103 ? -3.861 -5.053 15.692 1.00 76.75 103 VAL A C 1
ATOM 801 O O . VAL A 1 103 ? -4.251 -3.892 15.793 1.00 76.75 103 VAL A O 1
ATOM 804 N N . VAL A 1 104 ? -3.310 -5.547 14.589 1.00 87.00 104 VAL A N 1
ATOM 805 C CA . VAL A 1 104 ? -3.308 -4.858 13.298 1.00 87.00 104 VAL A CA 1
ATOM 806 C C . VAL A 1 104 ? -4.185 -5.678 12.374 1.00 87.00 104 VAL A C 1
ATOM 808 O O . VAL A 1 104 ? -3.855 -6.820 12.059 1.00 87.00 104 VAL A O 1
ATOM 811 N N . ASN A 1 105 ? -5.318 -5.109 11.982 1.00 91.88 105 ASN A N 1
ATOM 812 C CA . ASN A 1 105 ? -6.310 -5.802 11.173 1.00 91.88 105 ASN A CA 1
ATOM 813 C C . ASN A 1 105 ? -6.494 -5.031 9.875 1.00 91.88 105 ASN A C 1
ATOM 815 O O . ASN A 1 105 ? -7.196 -4.030 9.864 1.00 91.88 105 ASN A O 1
ATOM 819 N N . VAL A 1 106 ? -5.825 -5.445 8.804 1.00 94.81 106 VAL A N 1
ATOM 820 C CA . VAL A 1 106 ? -5.787 -4.685 7.549 1.00 94.81 106 VAL A CA 1
ATOM 821 C C . VAL A 1 106 ? -7.046 -4.956 6.732 1.00 94.81 106 VAL A C 1
ATOM 823 O O . VAL A 1 106 ? -7.320 -6.104 6.410 1.00 94.81 106 VAL A O 1
ATOM 826 N N . GLY A 1 107 ? -7.795 -3.907 6.386 1.00 95.19 107 GLY A N 1
ATOM 827 C CA . GLY A 1 107 ? -8.994 -3.999 5.541 1.00 95.19 107 GLY A CA 1
ATOM 828 C C . GLY A 1 107 ? -8.780 -3.504 4.111 1.00 95.19 107 GLY A C 1
ATOM 829 O O . GLY A 1 107 ? -9.450 -3.983 3.191 1.00 95.19 107 GLY A O 1
ATOM 830 N N . THR A 1 108 ? -7.821 -2.590 3.926 1.00 96.31 108 THR A N 1
ATOM 831 C CA . THR A 1 108 ? -7.441 -2.022 2.625 1.00 96.31 108 THR A CA 1
ATOM 832 C C . THR A 1 108 ? -5.920 -1.896 2.527 1.00 96.31 108 THR A C 1
ATOM 834 O O . THR A 1 108 ? -5.250 -1.500 3.481 1.00 96.31 108 THR A O 1
ATOM 837 N N . VAL A 1 109 ? -5.365 -2.195 1.357 1.00 95.50 109 VAL A N 1
ATOM 838 C CA . VAL A 1 109 ? -3.959 -2.008 0.997 1.00 95.50 109 VAL A CA 1
ATOM 839 C C . VAL A 1 109 ? -3.872 -1.009 -0.149 1.00 95.50 109 VAL A C 1
ATOM 841 O O . VAL A 1 109 ? -4.420 -1.233 -1.226 1.00 95.50 109 VAL A O 1
ATOM 844 N N . ILE A 1 110 ? -3.135 0.078 0.063 1.00 95.31 110 ILE A N 1
ATOM 845 C CA . ILE A 1 110 ? -2.863 1.099 -0.944 1.00 95.31 110 ILE A CA 1
ATOM 846 C C . ILE A 1 110 ? -1.470 0.876 -1.544 1.00 95.31 110 ILE A C 1
ATOM 848 O O . ILE A 1 110 ? -0.446 1.001 -0.866 1.00 95.31 110 ILE A O 1
ATOM 852 N N . ASP A 1 111 ? -1.439 0.604 -2.845 1.00 93.06 111 ASP A N 1
ATOM 853 C CA . ASP A 1 111 ? -0.234 0.584 -3.668 1.00 93.06 111 ASP A CA 1
ATOM 854 C C . ASP A 1 111 ? 0.048 1.986 -4.226 1.00 93.06 111 ASP A C 1
ATOM 856 O O . ASP A 1 111 ? -0.575 2.432 -5.195 1.00 93.06 111 ASP A O 1
ATOM 860 N N . ALA A 1 112 ? 1.029 2.664 -3.627 1.00 92.12 112 ALA A N 1
ATOM 861 C CA . ALA A 1 112 ? 1.530 3.971 -4.044 1.00 92.12 112 ALA A CA 1
ATOM 862 C C . ALA A 1 112 ? 2.802 3.879 -4.914 1.00 92.12 112 ALA A C 1
ATOM 864 O O . ALA A 1 112 ? 3.573 4.834 -5.000 1.00 92.12 112 ALA A O 1
ATOM 865 N N . THR A 1 113 ? 3.069 2.729 -5.542 1.00 86.31 113 THR A N 1
ATOM 866 C CA . THR A 1 113 ? 4.253 2.526 -6.399 1.00 86.31 113 THR A CA 1
ATOM 867 C C . THR A 1 113 ? 4.115 3.126 -7.794 1.00 86.31 113 THR A C 1
ATOM 869 O O . THR A 1 113 ? 5.122 3.217 -8.498 1.00 86.31 113 THR A O 1
ATOM 872 N N . GLY A 1 114 ? 2.887 3.436 -8.231 1.00 76.81 114 GLY A N 1
ATOM 873 C CA . GLY A 1 114 ? 2.588 3.877 -9.597 1.00 76.81 114 GLY A CA 1
ATOM 874 C C . GLY A 1 114 ? 3.043 2.897 -10.686 1.00 76.81 114 GLY A C 1
ATOM 875 O O . GLY A 1 114 ? 3.231 3.292 -11.832 1.00 76.81 114 GLY A O 1
ATOM 876 N N . SER A 1 115 ? 3.290 1.622 -10.348 1.00 76.00 115 SER A N 1
ATOM 877 C CA . SER A 1 115 ? 3.900 0.666 -11.274 1.00 76.00 115 SER A CA 1
ATOM 878 C C . SER A 1 115 ? 3.368 -0.753 -11.106 1.00 76.00 115 SER A C 1
ATOM 880 O O . SER A 1 115 ? 3.214 -1.252 -9.998 1.00 76.00 115 SER A O 1
ATOM 882 N N . ASP A 1 116 ? 3.122 -1.450 -12.214 1.00 78.06 116 ASP A N 1
ATOM 883 C CA . ASP A 1 116 ? 2.627 -2.839 -12.219 1.00 78.06 116 ASP A CA 1
ATOM 884 C C . ASP A 1 116 ? 3.724 -3.892 -11.978 1.00 78.06 116 ASP A C 1
ATOM 886 O O . ASP A 1 116 ? 3.447 -5.086 -11.951 1.00 78.06 116 ASP A O 1
ATOM 890 N N . VAL A 1 117 ? 4.980 -3.474 -11.828 1.00 78.38 117 VAL A N 1
ATOM 891 C CA . VAL A 1 117 ? 6.143 -4.378 -11.869 1.00 78.38 117 VAL A CA 1
ATOM 892 C C . VAL A 1 117 ? 6.440 -5.108 -10.558 1.00 78.38 117 VAL A C 1
ATOM 894 O O . VAL A 1 117 ? 7.361 -5.920 -10.521 1.00 78.38 117 VAL A O 1
ATOM 897 N N . PHE A 1 118 ? 5.752 -4.783 -9.463 1.00 79.81 118 PHE A N 1
ATOM 898 C CA . PHE A 1 118 ? 5.991 -5.391 -8.145 1.00 79.81 118 PHE A CA 1
ATOM 899 C C . PHE A 1 118 ? 5.127 -6.633 -7.938 1.00 79.81 118 PHE A C 1
ATOM 901 O O . PHE A 1 118 ? 5.606 -7.689 -7.522 1.00 79.81 118 PHE A O 1
ATOM 908 N N . LEU A 1 119 ? 3.860 -6.515 -8.318 1.00 77.75 119 LEU A N 1
ATOM 909 C CA . LEU A 1 119 ? 2.814 -7.500 -8.107 1.00 77.75 119 LEU A CA 1
ATOM 910 C C . LEU A 1 119 ? 2.268 -7.965 -9.463 1.00 77.75 119 LEU A C 1
ATOM 912 O O . LEU A 1 119 ? 1.118 -7.705 -9.807 1.00 77.75 119 LEU A O 1
ATOM 916 N N . HIS A 1 120 ? 3.116 -8.636 -10.253 1.00 66.06 120 HIS A N 1
ATOM 917 C CA . HIS A 1 120 ? 2.740 -9.146 -11.583 1.00 66.06 120 HIS A CA 1
ATOM 918 C C . HIS A 1 120 ? 1.555 -10.121 -11.534 1.00 66.06 120 HIS A C 1
ATOM 920 O O . HIS A 1 120 ? 0.776 -10.191 -12.484 1.00 66.06 120 HIS A O 1
ATOM 926 N N . ASP A 1 121 ? 1.413 -10.827 -10.409 1.00 55.78 121 ASP A N 1
ATOM 927 C CA . ASP A 1 121 ? 0.462 -11.922 -10.214 1.00 55.78 121 ASP A CA 1
ATOM 928 C C . ASP A 1 121 ? -0.880 -11.479 -9.604 1.00 55.78 121 ASP A C 1
ATOM 930 O O . ASP A 1 121 ? -1.824 -12.260 -9.601 1.00 55.78 121 ASP A O 1
ATOM 934 N N . VAL A 1 122 ? -1.038 -10.213 -9.184 1.00 52.81 122 VAL A N 1
ATOM 935 C CA . VAL A 1 122 ? -2.290 -9.706 -8.564 1.00 52.81 122 VAL A CA 1
ATOM 936 C C . VAL A 1 122 ? -3.481 -9.666 -9.541 1.00 52.81 122 VAL A C 1
ATOM 938 O O . VAL A 1 122 ? -4.601 -9.353 -9.165 1.00 52.81 122 VAL A O 1
ATOM 941 N N . LYS A 1 123 ? -3.280 -10.040 -10.810 1.00 52.19 123 LYS A N 1
ATOM 942 C CA . LYS A 1 123 ? -4.365 -10.229 -11.790 1.00 52.19 123 LYS A CA 1
ATOM 943 C C . LYS A 1 123 ? -4.812 -11.681 -11.972 1.00 52.19 123 LYS A C 1
ATOM 945 O O . LYS A 1 123 ? -5.757 -11.917 -12.722 1.00 52.19 123 LYS A O 1
ATOM 950 N N . TYR A 1 124 ? -4.146 -12.654 -11.354 1.00 43.12 124 TYR A N 1
ATOM 951 C CA . TYR A 1 124 ? -4.542 -14.054 -11.460 1.00 43.12 124 TYR A CA 1
ATOM 952 C C . TYR A 1 124 ? -5.349 -14.435 -10.216 1.00 43.12 124 TYR A C 1
ATOM 954 O O . TYR A 1 124 ? -4.787 -14.626 -9.149 1.00 43.12 124 TYR A O 1
ATOM 962 N N . VAL A 1 125 ? -6.666 -14.554 -10.428 1.00 40.47 125 VAL A N 1
ATOM 963 C CA . VAL A 1 125 ? -7.767 -14.826 -9.479 1.00 40.47 125 VAL A CA 1
ATOM 964 C C . VAL A 1 125 ? -8.368 -13.555 -8.853 1.00 40.47 125 VAL A C 1
ATOM 966 O O . VAL A 1 125 ? -7.895 -13.057 -7.847 1.00 40.47 125 VAL A O 1
ATOM 969 N N . GLY A 1 126 ? -9.433 -13.026 -9.472 1.00 48.69 126 GLY A N 1
ATOM 970 C CA . GLY A 1 126 ? -10.219 -11.898 -8.942 1.00 48.69 126 GLY A CA 1
ATOM 971 C C . GLY A 1 126 ? -9.819 -10.506 -9.447 1.00 48.69 126 GLY A C 1
ATOM 972 O O . GLY A 1 126 ? -8.901 -10.349 -10.254 1.00 48.69 126 GLY A O 1
ATOM 973 N N . VAL A 1 127 ? -10.564 -9.485 -9.007 1.00 55.72 127 VAL A N 1
ATOM 974 C CA . VAL A 1 127 ? -10.269 -8.067 -9.299 1.00 55.72 127 VAL A CA 1
ATOM 975 C C . VAL A 1 127 ? -9.068 -7.591 -8.466 1.00 55.72 127 VAL A C 1
ATOM 977 O O . VAL A 1 127 ? -8.362 -6.686 -8.918 1.00 55.72 127 VAL A O 1
ATOM 980 N N . ASN A 1 128 ? -8.782 -8.243 -7.324 1.00 58.09 128 ASN A N 1
ATOM 981 C CA . ASN A 1 128 ? -7.723 -7.854 -6.387 1.00 58.09 128 ASN A CA 1
ATOM 982 C C . ASN A 1 128 ? -6.641 -8.930 -6.146 1.00 58.09 128 ASN A C 1
ATOM 984 O O . ASN A 1 128 ? -5.754 -8.713 -5.317 1.00 58.09 128 ASN A O 1
ATOM 988 N N . GLY A 1 129 ? -6.651 -10.053 -6.870 1.00 73.38 129 GLY A N 1
ATOM 989 C CA . GLY A 1 129 ? -5.599 -11.074 -6.783 1.00 73.38 129 GLY A CA 1
ATOM 990 C C . GLY A 1 129 ? -5.527 -11.743 -5.411 1.00 73.38 129 GLY A C 1
ATOM 991 O O . GLY A 1 129 ? -6.534 -11.889 -4.734 1.00 73.38 129 GLY A O 1
ATOM 992 N N . GLU A 1 130 ? -4.317 -12.084 -4.961 1.00 78.69 130 GLU A N 1
ATOM 993 C CA . GLU A 1 130 ? -4.058 -12.711 -3.650 1.00 78.69 130 GLU A CA 1
ATOM 994 C C . GLU A 1 130 ? -4.647 -11.932 -2.456 1.00 78.69 130 GLU A C 1
ATOM 996 O O . GLU A 1 130 ? -4.870 -12.511 -1.403 1.00 78.69 130 GLU A O 1
ATOM 1001 N N . TRP A 1 131 ? -4.939 -10.634 -2.596 1.00 87.38 131 TRP A N 1
ATOM 1002 C CA . TRP A 1 131 ? -5.598 -9.854 -1.544 1.00 87.38 131 TRP A CA 1
ATOM 1003 C C . TRP A 1 131 ? -7.070 -10.237 -1.329 1.00 87.38 131 TRP A C 1
ATOM 1005 O O . TRP A 1 131 ? -7.559 -10.102 -0.207 1.00 87.38 131 TRP A O 1
ATOM 1015 N N . ASP A 1 132 ? -7.753 -10.748 -2.363 1.00 85.62 132 ASP A N 1
ATOM 1016 C CA . ASP A 1 132 ? -9.136 -11.231 -2.256 1.00 85.62 132 ASP A CA 1
ATOM 1017 C C . ASP A 1 132 ? -9.224 -12.441 -1.307 1.00 85.62 132 ASP A C 1
ATOM 1019 O O . ASP A 1 132 ? -10.153 -12.513 -0.507 1.00 85.62 132 ASP A O 1
ATOM 1023 N N . ASP A 1 133 ? -8.226 -13.336 -1.311 1.00 87.62 133 ASP A N 1
ATOM 1024 C CA . ASP A 1 133 ? -8.179 -14.515 -0.425 1.00 87.62 133 ASP A CA 1
ATOM 1025 C C . ASP A 1 133 ? -8.082 -14.144 1.068 1.00 87.62 133 ASP A C 1
ATOM 1027 O O . ASP A 1 133 ? -8.409 -14.950 1.941 1.00 87.62 133 ASP A O 1
ATOM 1031 N N . TRP A 1 134 ? -7.636 -12.921 1.365 1.00 90.25 134 TRP A N 1
ATOM 1032 C CA . TRP A 1 134 ? -7.507 -12.385 2.720 1.00 90.25 134 TRP A CA 1
ATOM 1033 C C . TRP A 1 134 ? -8.638 -11.428 3.101 1.00 90.25 134 TRP A C 1
ATOM 1035 O O . TRP A 1 134 ? -8.557 -10.803 4.158 1.00 90.25 134 TRP A O 1
ATOM 1045 N N . ASP A 1 135 ? -9.658 -11.277 2.250 1.00 90.69 135 ASP A N 1
ATOM 1046 C CA . ASP A 1 135 ? -10.692 -10.256 2.396 1.00 90.69 135 ASP A CA 1
ATOM 1047 C C . ASP A 1 135 ? -10.079 -8.854 2.589 1.00 90.69 135 ASP A C 1
ATOM 1049 O O . ASP A 1 135 ? -10.508 -8.082 3.446 1.00 90.69 135 ASP A O 1
ATOM 1053 N N . VAL A 1 136 ? -9.080 -8.495 1.772 1.00 92.56 136 VAL A N 1
ATOM 1054 C CA . VAL A 1 136 ? -8.407 -7.185 1.793 1.00 92.56 136 VAL A CA 1
ATOM 1055 C C . VAL A 1 136 ? -8.639 -6.453 0.477 1.00 92.56 136 VAL A C 1
ATOM 1057 O O . VAL A 1 136 ? -8.425 -6.985 -0.606 1.00 92.56 136 VAL A O 1
ATOM 1060 N N . GLU A 1 137 ? -9.089 -5.205 0.559 1.00 92.75 137 GLU A N 1
ATOM 1061 C CA . GLU A 1 137 ? -9.306 -4.375 -0.622 1.00 92.75 137 GLU A CA 1
ATOM 1062 C C . GLU A 1 137 ? -7.956 -3.874 -1.136 1.00 92.75 137 GLU A C 1
ATOM 1064 O O . GLU A 1 137 ? -7.167 -3.325 -0.371 1.00 92.75 137 GLU A O 1
ATOM 1069 N N . TYR A 1 138 ? -7.684 -4.016 -2.431 1.00 92.12 138 TYR A N 1
ATOM 1070 C CA . TYR A 1 138 ? -6.448 -3.522 -3.030 1.00 92.12 138 TYR A CA 1
ATOM 1071 C C . TYR A 1 138 ? -6.707 -2.278 -3.884 1.00 92.12 138 TYR A C 1
ATOM 1073 O O . TYR A 1 138 ? -7.401 -2.325 -4.899 1.00 92.12 138 TYR A O 1
ATOM 1081 N N . VAL A 1 139 ? -6.094 -1.156 -3.506 1.00 91.81 139 VAL A N 1
ATOM 1082 C CA . VAL A 1 139 ? -6.229 0.129 -4.196 1.00 91.81 139 VAL A CA 1
ATOM 1083 C C . VAL A 1 139 ? -4.888 0.541 -4.786 1.00 91.81 139 VAL A C 1
ATOM 1085 O O . VAL A 1 139 ? -3.955 0.895 -4.071 1.00 91.81 139 VAL A O 1
ATOM 1088 N N . LYS A 1 140 ? -4.787 0.557 -6.117 1.00 90.56 140 LYS A N 1
ATOM 1089 C CA . LYS A 1 140 ? -3.605 1.078 -6.814 1.00 90.56 140 LYS A CA 1
ATOM 1090 C C . LYS A 1 140 ? -3.776 2.553 -7.155 1.00 90.56 140 LYS A C 1
ATOM 1092 O O . LYS A 1 140 ? -4.673 2.902 -7.923 1.00 90.56 140 LYS A O 1
ATOM 1097 N N . LEU A 1 141 ? -2.868 3.400 -6.675 1.00 89.69 141 LEU A N 1
ATOM 1098 C CA . LEU A 1 141 ? -2.790 4.799 -7.096 1.00 89.69 141 LEU A CA 1
ATOM 1099 C C . LEU A 1 141 ? -2.215 4.842 -8.520 1.00 89.69 141 LEU A C 1
ATOM 1101 O O . LEU A 1 141 ? -1.012 4.687 -8.735 1.00 89.69 141 LEU A O 1
ATOM 1105 N N . ARG A 1 142 ? -3.096 4.961 -9.518 1.00 75.75 142 ARG A N 1
ATOM 1106 C CA . ARG A 1 142 ? -2.730 4.976 -10.943 1.00 75.75 142 ARG A CA 1
ATOM 1107 C C . ARG A 1 142 ? -2.298 6.372 -11.369 1.00 75.75 142 ARG A C 1
ATOM 1109 O O . ARG A 1 142 ? -3.049 7.077 -12.034 1.00 75.75 142 ARG A O 1
ATOM 1116 N N . ILE A 1 143 ? -1.097 6.753 -10.961 1.00 71.44 143 ILE A N 1
ATOM 1117 C CA . ILE A 1 143 ? -0.450 7.989 -11.397 1.00 71.44 143 ILE A CA 1
ATOM 1118 C C . ILE A 1 143 ? 0.903 7.598 -11.962 1.00 71.44 143 ILE A C 1
ATOM 1120 O O . ILE A 1 143 ? 1.647 6.845 -11.329 1.00 71.44 143 ILE A O 1
ATOM 1124 N N . ASP A 1 144 ? 1.176 8.040 -13.185 1.00 58.97 144 ASP A N 1
ATOM 1125 C CA . ASP A 1 144 ? 2.410 7.710 -13.883 1.00 58.97 144 ASP A CA 1
ATOM 1126 C C . ASP A 1 144 ? 3.592 8.330 -13.130 1.00 58.97 144 ASP A C 1
ATOM 1128 O O . ASP A 1 144 ? 3.847 9.528 -13.231 1.00 58.97 144 ASP A O 1
ATOM 1132 N N . ILE A 1 145 ? 4.326 7.512 -12.368 1.00 55.94 145 ILE A N 1
ATOM 1133 C CA . ILE A 1 145 ? 5.564 7.947 -11.719 1.00 55.94 145 ILE A CA 1
ATOM 1134 C C . ILE A 1 145 ? 6.679 7.878 -12.768 1.00 55.94 145 ILE A C 1
ATOM 1136 O O . ILE A 1 145 ? 7.017 6.769 -13.206 1.00 55.94 145 ILE A O 1
ATOM 1140 N N . PRO A 1 146 ? 7.309 9.007 -13.150 1.00 53.22 146 PRO A N 1
ATOM 1141 C CA . PRO A 1 146 ? 8.400 8.994 -14.115 1.00 53.22 146 PRO A CA 1
ATOM 1142 C C . PRO A 1 146 ? 9.514 8.049 -13.647 1.00 53.22 146 PRO A C 1
ATOM 1144 O O . PRO A 1 146 ? 10.004 8.140 -12.513 1.00 53.22 146 PRO A O 1
ATOM 1147 N N . GLU A 1 147 ? 9.917 7.105 -14.501 1.00 46.62 147 GLU A N 1
ATOM 1148 C CA . GLU A 1 147 ? 11.041 6.224 -14.193 1.00 46.62 147 GLU A CA 1
ATOM 1149 C C . GLU A 1 147 ? 12.311 7.070 -14.026 1.00 46.62 147 GLU A C 1
ATOM 1151 O O . GLU A 1 147 ? 12.781 7.696 -14.969 1.00 46.62 147 GLU A O 1
ATOM 1156 N N . GLY A 1 148 ? 12.869 7.101 -12.813 1.00 48.41 148 GLY A N 1
ATOM 1157 C CA . GLY A 1 148 ? 14.092 7.856 -12.535 1.00 48.41 148 GLY A CA 1
ATOM 1158 C C . GLY A 1 148 ? 13.893 9.160 -11.767 1.00 48.41 148 GLY A C 1
ATOM 1159 O O . GLY A 1 148 ? 14.535 10.157 -12.084 1.00 48.41 148 GLY A O 1
ATOM 1160 N N . ARG A 1 149 ? 13.143 9.131 -10.654 1.00 45.81 149 ARG A N 1
ATOM 1161 C CA . ARG A 1 149 ? 13.173 10.182 -9.607 1.00 45.81 149 ARG A CA 1
ATOM 1162 C C . ARG A 1 149 ? 14.597 10.512 -9.096 1.00 45.81 149 ARG A C 1
ATOM 1164 O O . ARG A 1 149 ? 14.776 11.504 -8.407 1.00 45.81 149 ARG A O 1
ATOM 1171 N N . ALA A 1 150 ? 15.602 9.702 -9.453 1.00 42.78 150 ALA A N 1
ATOM 1172 C CA . ALA A 1 150 ? 17.024 9.915 -9.174 1.00 42.78 150 ALA A CA 1
ATOM 1173 C C . ALA A 1 150 ? 17.835 10.553 -10.331 1.00 42.78 150 ALA A C 1
ATOM 1175 O O . ALA A 1 150 ? 19.027 10.781 -10.160 1.00 42.78 150 ALA A O 1
ATOM 1176 N N . THR A 1 151 ? 17.246 10.822 -11.504 1.00 37.69 151 THR A N 1
ATOM 1177 C CA . THR A 1 151 ? 17.992 11.302 -12.693 1.00 37.69 151 THR A CA 1
ATOM 1178 C C . THR A 1 151 ? 17.366 12.478 -13.431 1.00 37.69 151 THR A C 1
ATOM 1180 O O . THR A 1 151 ? 17.931 12.917 -14.430 1.00 37.69 151 THR A O 1
ATOM 1183 N N . ILE A 1 152 ? 16.255 13.047 -12.958 1.00 43.06 152 ILE A N 1
ATOM 1184 C CA . ILE A 1 152 ? 15.733 14.286 -13.546 1.00 43.06 152 ILE A CA 1
ATOM 1185 C C . ILE A 1 152 ? 16.147 15.467 -12.673 1.00 43.06 152 ILE A C 1
ATOM 1187 O O . ILE A 1 152 ? 15.363 16.009 -11.899 1.00 43.06 152 ILE A O 1
ATOM 1191 N N . ASN A 1 153 ? 17.397 15.897 -12.849 1.00 45.78 153 ASN A N 1
ATOM 1192 C CA . ASN A 1 153 ? 17.867 17.189 -12.341 1.00 45.78 153 ASN A CA 1
ATOM 1193 C C . ASN A 1 153 ? 17.059 18.374 -12.923 1.00 45.78 153 ASN A C 1
ATOM 1195 O O . ASN A 1 153 ? 17.175 19.477 -12.409 1.00 45.78 153 ASN A O 1
ATOM 1199 N N . ASN A 1 154 ? 16.210 18.134 -13.938 1.00 45.28 154 ASN A N 1
ATOM 1200 C CA . ASN A 1 154 ? 15.478 19.148 -14.705 1.00 45.28 154 ASN A CA 1
ATOM 1201 C C . ASN A 1 154 ? 13.984 18.827 -14.949 1.00 45.28 154 ASN A C 1
ATOM 1203 O O . ASN A 1 154 ? 13.419 19.349 -15.905 1.00 45.28 154 ASN A O 1
ATOM 1207 N N . ALA A 1 155 ? 13.326 17.965 -14.161 1.00 49.31 155 ALA A N 1
ATOM 1208 C CA . ALA A 1 155 ? 11.861 18.034 -14.134 1.00 49.31 155 ALA A CA 1
ATOM 1209 C C . ALA A 1 155 ? 11.571 19.381 -13.479 1.00 49.31 155 ALA A C 1
ATOM 1211 O O . ALA A 1 155 ? 12.039 19.591 -12.352 1.00 49.31 155 ALA A O 1
ATOM 1212 N N . GLU A 1 156 ? 10.935 20.303 -14.206 1.00 56.31 156 GLU A N 1
ATOM 1213 C CA . GLU A 1 156 ? 10.573 21.607 -13.658 1.00 56.31 156 GLU A CA 1
ATOM 1214 C C . GLU A 1 156 ? 9.890 21.348 -12.313 1.00 56.31 156 GLU A C 1
ATOM 1216 O O . GLU A 1 156 ? 9.051 20.459 -12.200 1.00 56.31 156 GLU A O 1
ATOM 1221 N N . GLU A 1 157 ? 10.318 22.032 -11.254 1.00 58.50 157 GLU A N 1
ATOM 1222 C CA . GLU A 1 157 ? 9.842 21.799 -9.881 1.00 58.50 157 GLU A CA 1
ATOM 1223 C C . GLU A 1 157 ? 8.308 21.730 -9.806 1.00 58.50 157 GLU A C 1
ATOM 1225 O O . GLU A 1 157 ? 7.746 20.870 -9.134 1.00 58.50 157 GLU A O 1
ATOM 1230 N N . LYS A 1 158 ? 7.662 22.526 -10.659 1.00 59.94 158 LYS A N 1
ATOM 1231 C CA . LYS A 1 158 ? 6.226 22.567 -10.912 1.00 59.94 158 LYS A CA 1
ATOM 1232 C C . LYS A 1 158 ? 5.604 21.234 -11.359 1.00 59.94 158 LYS A C 1
ATOM 1234 O O . LYS A 1 158 ? 4.506 20.910 -10.917 1.00 59.94 158 LYS A O 1
ATOM 1239 N N . ASP A 1 159 ? 6.281 20.454 -12.199 1.00 65.62 159 ASP A N 1
ATOM 1240 C CA . ASP A 1 159 ? 5.793 19.145 -12.654 1.00 65.62 159 ASP A CA 1
ATOM 1241 C C . ASP A 1 159 ? 5.865 18.104 -11.530 1.00 65.62 159 ASP A C 1
ATOM 1243 O O . ASP A 1 159 ? 5.022 17.209 -11.447 1.00 65.62 159 ASP A O 1
ATOM 1247 N N . ARG A 1 160 ? 6.854 18.233 -10.633 1.00 67.75 160 ARG A N 1
ATOM 1248 C CA . ARG A 1 160 ? 6.963 17.374 -9.445 1.00 67.75 160 ARG A CA 1
ATOM 1249 C C . ARG A 1 160 ? 5.882 17.699 -8.427 1.00 67.75 160 ARG A C 1
ATOM 1251 O O . ARG A 1 160 ? 5.264 16.772 -7.915 1.00 67.75 160 ARG A O 1
ATOM 1258 N N . ASP A 1 161 ? 5.638 18.982 -8.180 1.00 74.38 161 ASP A N 1
ATOM 1259 C CA . ASP A 1 161 ? 4.592 19.424 -7.258 1.00 74.38 161 ASP A CA 1
ATOM 1260 C C . ASP A 1 161 ? 3.211 18.991 -7.756 1.00 74.38 161 ASP A C 1
ATOM 1262 O O . ASP A 1 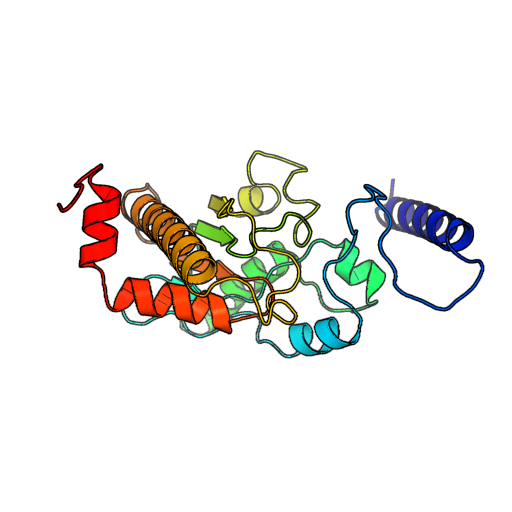161 ? 2.450 18.388 -7.005 1.00 74.38 161 ASP A O 1
ATOM 1266 N N . ALA A 1 162 ? 2.922 19.175 -9.049 1.00 77.69 162 ALA A N 1
ATOM 1267 C CA . ALA A 1 162 ? 1.661 18.734 -9.640 1.00 77.69 162 ALA A CA 1
ATOM 1268 C C . ALA A 1 162 ? 1.465 17.211 -9.544 1.00 77.69 162 ALA A C 1
ATOM 1270 O O . ALA A 1 162 ? 0.369 16.743 -9.237 1.00 77.69 162 ALA A O 1
ATOM 1271 N N . HIS A 1 163 ? 2.515 16.423 -9.791 1.00 80.75 163 HIS A N 1
ATOM 1272 C CA . HIS A 1 163 ? 2.464 14.970 -9.629 1.00 80.75 163 HIS A CA 1
ATOM 1273 C C . HIS A 1 163 ? 2.225 14.566 -8.167 1.00 80.75 163 HIS A C 1
ATOM 1275 O O . HIS A 1 163 ? 1.387 13.706 -7.883 1.00 80.75 163 HIS A O 1
ATOM 1281 N N . ASP A 1 164 ? 2.955 15.176 -7.233 1.00 83.44 164 ASP A N 1
ATOM 1282 C CA . ASP A 1 164 ? 2.832 14.868 -5.813 1.00 83.44 164 ASP A CA 1
ATOM 1283 C C . ASP A 1 164 ? 1.449 15.284 -5.281 1.00 83.44 164 ASP A C 1
ATOM 1285 O O . ASP A 1 164 ? 0.856 14.527 -4.513 1.00 83.44 164 ASP A O 1
ATOM 1289 N N . ASP A 1 165 ? 0.873 16.387 -5.766 1.00 85.38 165 ASP A N 1
ATOM 1290 C CA . ASP A 1 165 ? -0.502 16.807 -5.472 1.00 85.38 165 ASP A CA 1
ATOM 1291 C C . ASP A 1 165 ? -1.541 15.810 -5.997 1.00 85.38 165 ASP A C 1
ATOM 1293 O O . ASP A 1 165 ? -2.485 15.461 -5.283 1.00 85.38 165 ASP A O 1
ATOM 1297 N N . GLN A 1 166 ? -1.365 15.289 -7.216 1.00 87.00 166 GLN A N 1
ATOM 1298 C CA . GLN A 1 166 ? -2.245 14.245 -7.744 1.00 87.00 166 GLN A CA 1
ATOM 1299 C C . GLN A 1 166 ? -2.143 12.959 -6.909 1.00 87.00 166 GLN A C 1
ATOM 1301 O O . GLN A 1 166 ? -3.170 12.363 -6.569 1.00 87.00 166 GLN A O 1
ATOM 1306 N N . MET A 1 167 ? -0.926 12.549 -6.524 1.00 87.69 167 MET A N 1
ATOM 1307 C CA . MET A 1 167 ? -0.713 11.381 -5.656 1.00 87.69 167 MET A CA 1
ATOM 1308 C C . MET A 1 167 ? -1.348 11.586 -4.289 1.00 87.69 167 MET A C 1
ATOM 1310 O O . MET A 1 167 ? -1.993 10.673 -3.773 1.00 87.69 167 MET A O 1
ATOM 1314 N N . MET A 1 168 ? -1.232 12.789 -3.730 1.00 90.50 168 MET A N 1
ATOM 1315 C CA . MET A 1 168 ? -1.894 13.161 -2.486 1.00 90.50 168 MET A CA 1
ATOM 1316 C C . MET A 1 168 ? -3.415 13.105 -2.605 1.00 90.50 168 MET A C 1
ATOM 1318 O O . MET A 1 168 ? -4.063 12.538 -1.728 1.00 90.50 168 MET A O 1
ATOM 1322 N N . ALA A 1 169 ? -3.995 13.637 -3.681 1.00 88.94 169 ALA A N 1
ATOM 1323 C CA . ALA A 1 169 ? -5.438 13.614 -3.903 1.00 88.94 169 ALA A CA 1
ATOM 1324 C C . ALA A 1 169 ? -5.972 12.178 -4.031 1.00 88.94 169 ALA A C 1
ATOM 1326 O O . ALA A 1 169 ? -6.968 11.823 -3.392 1.00 88.94 169 ALA A O 1
ATOM 1327 N N . ALA A 1 170 ? -5.282 11.328 -4.797 1.00 91.12 170 ALA A N 1
ATOM 1328 C CA . ALA A 1 170 ? -5.635 9.918 -4.939 1.00 91.12 170 ALA A CA 1
ATOM 1329 C C . ALA A 1 170 ? -5.486 9.158 -3.610 1.00 91.12 170 ALA A C 1
ATOM 1331 O O . ALA A 1 170 ? -6.366 8.381 -3.243 1.00 91.12 170 ALA A O 1
ATOM 1332 N N . PHE A 1 171 ? -4.416 9.428 -2.856 1.00 93.75 171 PHE A N 1
ATOM 1333 C CA . PHE A 1 171 ? -4.196 8.853 -1.531 1.00 93.75 171 PHE A CA 1
ATOM 1334 C C . PHE A 1 171 ? -5.291 9.262 -0.535 1.00 93.75 171 PHE A C 1
ATOM 1336 O O . PHE A 1 171 ? -5.892 8.391 0.089 1.00 93.75 171 PHE A O 1
ATOM 1343 N N . CYS A 1 172 ? -5.610 10.559 -0.429 1.00 92.69 172 CYS A N 1
ATOM 1344 C CA . CYS A 1 172 ? -6.714 11.052 0.403 1.00 92.69 172 CYS A CA 1
ATOM 1345 C C . CYS A 1 172 ? -8.032 10.369 0.019 1.00 92.69 172 CYS A C 1
ATOM 1347 O O . CYS A 1 172 ? -8.761 9.919 0.896 1.00 92.69 172 CYS A O 1
ATOM 1349 N N . THR A 1 173 ? -8.329 10.272 -1.281 1.00 91.88 173 THR A N 1
ATOM 1350 C CA . THR A 1 173 ? -9.564 9.650 -1.781 1.00 91.88 173 THR A CA 1
ATOM 1351 C C . THR A 1 173 ? -9.653 8.184 -1.365 1.00 91.88 173 THR A C 1
ATOM 1353 O O . THR A 1 173 ? -10.688 7.759 -0.861 1.00 91.88 173 THR A O 1
ATOM 1356 N N . ALA A 1 174 ? -8.565 7.424 -1.510 1.00 93.50 174 ALA A N 1
ATOM 1357 C CA . ALA A 1 174 ? -8.512 6.020 -1.112 1.00 93.50 174 ALA A CA 1
ATOM 1358 C C . ALA A 1 174 ? -8.707 5.838 0.402 1.00 93.5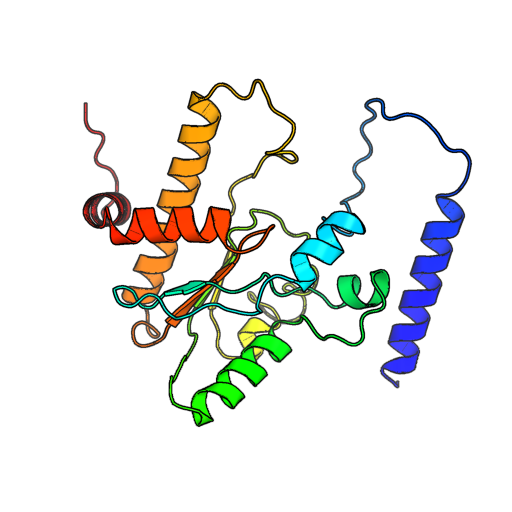0 174 ALA A C 1
ATOM 1360 O O . ALA A 1 174 ? -9.515 5.014 0.827 1.00 93.50 174 ALA A O 1
ATOM 1361 N N . VAL A 1 175 ? -8.016 6.638 1.223 1.00 94.25 175 VAL A N 1
ATOM 1362 C CA . VAL A 1 175 ? -8.155 6.567 2.686 1.00 94.25 175 VAL A CA 1
ATOM 1363 C C . VAL A 1 175 ? -9.567 6.968 3.117 1.00 94.25 175 VAL A C 1
ATOM 1365 O O . VAL A 1 175 ? -10.179 6.269 3.915 1.00 94.25 175 VAL A O 1
ATOM 1368 N N . LEU A 1 176 ? -10.129 8.051 2.572 1.00 92.44 176 LEU A N 1
ATOM 1369 C CA . LEU A 1 176 ? -11.498 8.472 2.889 1.00 92.44 176 LEU A CA 1
ATOM 1370 C C . LEU A 1 176 ? -12.541 7.444 2.438 1.00 92.44 176 LEU A C 1
ATOM 1372 O O . LEU A 1 176 ? -13.495 7.203 3.173 1.00 92.44 176 LEU A O 1
ATOM 1376 N N . GLY A 1 177 ? -12.337 6.815 1.278 1.00 92.81 177 GLY A N 1
ATOM 1377 C CA . GLY A 1 177 ? -13.170 5.714 0.798 1.00 92.81 177 GLY A CA 1
ATOM 1378 C C . GLY A 1 177 ? -13.199 4.554 1.792 1.00 92.81 177 GLY A C 1
ATOM 1379 O O . GLY A 1 177 ? -14.278 4.119 2.184 1.00 92.81 177 GLY A O 1
ATOM 1380 N N . HIS A 1 178 ? -12.033 4.138 2.296 1.00 94.31 178 HIS A N 1
ATOM 1381 C CA . HIS A 1 178 ? -11.945 3.134 3.358 1.00 94.31 178 HIS A CA 1
ATOM 1382 C C . HIS A 1 178 ? -12.712 3.557 4.623 1.00 94.31 178 HIS A C 1
ATOM 1384 O O . HIS A 1 178 ? -13.521 2.791 5.143 1.00 94.31 178 HIS A O 1
ATOM 1390 N N . MET A 1 179 ? -12.521 4.798 5.087 1.00 92.75 179 MET A N 1
ATOM 1391 C CA . MET A 1 179 ? -13.180 5.323 6.295 1.00 92.75 179 MET A CA 1
ATOM 1392 C C . MET A 1 179 ? -14.712 5.417 6.173 1.00 92.75 179 MET A C 1
ATOM 1394 O O . MET A 1 179 ? -15.411 5.472 7.187 1.00 92.75 179 MET A O 1
ATOM 1398 N N . GLN A 1 180 ? -15.241 5.471 4.950 1.00 92.56 180 GLN A N 1
ATOM 1399 C CA . GLN A 1 180 ? -16.678 5.497 4.661 1.00 92.56 180 GLN A CA 1
ATOM 1400 C C . GLN A 1 180 ? -17.237 4.115 4.291 1.00 92.56 180 GLN A C 1
ATOM 1402 O O . GLN A 1 180 ? -18.455 3.943 4.258 1.00 92.56 180 GLN A O 1
ATOM 1407 N N . GLY A 1 181 ? -16.364 3.145 4.017 1.00 91.62 181 GLY A N 1
ATOM 1408 C CA . GLY A 1 181 ? -16.724 1.800 3.591 1.00 91.62 181 GLY A CA 1
ATOM 1409 C C . GLY A 1 181 ? -17.117 0.868 4.737 1.00 91.62 181 GLY A C 1
ATOM 1410 O O . GLY A 1 181 ? -17.108 1.219 5.919 1.00 91.62 181 GLY A O 1
ATOM 1411 N N . GLU A 1 182 ? -17.433 -0.375 4.375 1.00 91.50 182 GLU A N 1
ATOM 1412 C CA . GLU A 1 182 ? -17.833 -1.426 5.324 1.00 91.50 182 GLU A CA 1
ATOM 1413 C C . GLU A 1 182 ? -16.693 -1.838 6.270 1.00 91.50 182 GLU A C 1
ATOM 1415 O O . GLU A 1 182 ? -16.941 -2.325 7.370 1.00 91.50 182 GLU A O 1
ATOM 1420 N N . ARG A 1 183 ? -15.440 -1.600 5.863 1.00 92.25 183 ARG A N 1
ATOM 1421 C CA . ARG A 1 183 ? -14.217 -1.984 6.585 1.00 92.25 183 ARG A CA 1
ATOM 1422 C C . ARG A 1 183 ? -13.578 -0.840 7.376 1.00 92.25 183 ARG A C 1
ATOM 1424 O O . ARG A 1 183 ? -12.436 -0.968 7.791 1.00 92.25 183 ARG A O 1
ATOM 1431 N N . LYS A 1 184 ? -14.297 0.258 7.614 1.00 93.06 184 LYS A N 1
ATOM 1432 C CA . LYS A 1 184 ? -13.784 1.484 8.264 1.00 93.06 184 LYS A CA 1
ATOM 1433 C C . LYS A 1 184 ? -13.157 1.311 9.656 1.00 93.06 184 LYS A C 1
ATOM 1435 O O . LYS A 1 184 ? -12.432 2.193 10.105 1.00 93.06 184 LYS A O 1
ATOM 1440 N N . ASP A 1 185 ? -13.476 0.219 10.353 1.00 93.00 185 ASP A N 1
ATOM 1441 C CA . ASP A 1 185 ? -12.930 -0.098 11.681 1.00 93.00 185 ASP A CA 1
ATOM 1442 C C . ASP A 1 185 ? -11.601 -0.883 11.599 1.00 93.00 185 ASP A C 1
ATOM 1444 O O . ASP A 1 185 ? -11.008 -1.227 12.623 1.00 93.00 185 ASP A O 1
ATOM 1448 N N . MET A 1 186 ? -11.136 -1.178 10.381 1.00 95.12 186 MET A N 1
ATOM 1449 C CA . MET A 1 186 ? -9.877 -1.857 10.077 1.00 95.12 186 MET A CA 1
ATOM 1450 C C . MET A 1 186 ? -8.764 -0.841 9.755 1.00 95.12 186 MET A C 1
ATOM 1452 O O . MET A 1 186 ? -8.955 0.372 9.774 1.00 95.12 186 MET A O 1
ATOM 1456 N N . ASP A 1 187 ? -7.561 -1.344 9.500 1.00 95.94 187 ASP A N 1
ATOM 1457 C CA . ASP A 1 187 ? -6.381 -0.563 9.152 1.00 95.94 187 ASP A CA 1
ATOM 1458 C C . ASP A 1 187 ? -6.171 -0.485 7.634 1.00 95.94 187 ASP A C 1
ATOM 1460 O O . ASP A 1 187 ? -6.444 -1.426 6.883 1.00 95.94 187 ASP A O 1
ATOM 1464 N N . VAL A 1 188 ? -5.595 0.634 7.200 1.00 96.88 188 VAL A N 1
ATOM 1465 C CA . VAL A 1 188 ? -5.123 0.881 5.840 1.00 96.88 188 VAL A CA 1
ATOM 1466 C C . VAL A 1 188 ? -3.620 0.649 5.784 1.00 96.88 188 VAL A C 1
ATOM 1468 O O . VAL A 1 188 ? -2.831 1.435 6.311 1.00 96.88 188 VAL A O 1
ATOM 1471 N N . ALA A 1 189 ? -3.192 -0.415 5.118 1.00 96.88 189 ALA A N 1
ATOM 1472 C CA . ALA A 1 189 ? -1.780 -0.637 4.851 1.00 96.88 189 ALA A CA 1
ATOM 1473 C C . ALA A 1 189 ? -1.337 0.131 3.598 1.00 96.88 189 ALA A C 1
ATOM 1475 O O . ALA A 1 189 ? -2.069 0.194 2.616 1.00 96.88 189 ALA A O 1
ATOM 1476 N N . VAL A 1 190 ? -0.142 0.723 3.601 1.00 96.62 190 VAL A N 1
ATOM 1477 C CA . VAL A 1 190 ? 0.339 1.556 2.484 1.00 96.62 190 VAL A CA 1
ATOM 1478 C C . VAL A 1 190 ? 1.776 1.200 2.144 1.00 96.62 190 VAL A C 1
ATOM 1480 O O . VAL A 1 190 ? 2.633 1.199 3.030 1.00 96.62 190 VAL A O 1
ATOM 1483 N N . PHE A 1 191 ? 2.062 0.958 0.863 1.00 94.94 191 PHE A N 1
ATOM 1484 C CA . PHE A 1 191 ? 3.423 0.711 0.390 1.00 94.94 191 PHE A CA 1
ATOM 1485 C C . PHE A 1 191 ? 3.806 1.542 -0.827 1.00 94.94 191 PHE A C 1
ATOM 1487 O O . PHE A 1 191 ? 2.976 1.916 -1.650 1.00 94.94 191 PHE A O 1
ATOM 1494 N N . GLY A 1 192 ? 5.107 1.797 -0.943 1.00 91.75 192 GLY A N 1
ATOM 1495 C CA . GLY A 1 192 ? 5.730 2.469 -2.077 1.00 91.75 192 GLY A CA 1
ATOM 1496 C C . GLY A 1 192 ? 6.900 1.660 -2.630 1.00 91.75 192 GLY A C 1
ATOM 1497 O O . GLY A 1 192 ? 7.279 0.619 -2.095 1.00 91.75 192 GLY A O 1
ATOM 1498 N N . SER A 1 193 ? 7.505 2.157 -3.707 1.00 85.75 193 SER A N 1
ATOM 1499 C CA . SER A 1 193 ? 8.493 1.415 -4.502 1.00 85.75 193 SER A CA 1
ATOM 1500 C C . SER A 1 193 ? 9.886 1.300 -3.881 1.00 85.75 193 SER A C 1
ATOM 1502 O O . SER A 1 193 ? 10.733 0.620 -4.445 1.00 85.75 193 SER A O 1
ATOM 1504 N N . GLU A 1 194 ? 10.182 2.030 -2.806 1.00 81.75 194 GLU A N 1
ATOM 1505 C CA . GLU A 1 194 ? 11.530 2.109 -2.210 1.00 81.75 194 GLU A CA 1
ATOM 1506 C C . GLU A 1 194 ? 11.473 2.166 -0.668 1.00 81.75 194 GLU A C 1
ATOM 1508 O O . GLU A 1 194 ? 12.351 2.721 -0.013 1.00 81.75 194 GLU A O 1
ATOM 1513 N N . GLY A 1 195 ? 10.417 1.605 -0.067 1.00 83.00 195 GLY A N 1
ATOM 1514 C CA . GLY A 1 195 ? 10.196 1.638 1.381 1.00 83.00 195 GLY A CA 1
ATOM 1515 C C . GLY A 1 195 ? 9.397 2.863 1.837 1.00 83.00 195 GLY A C 1
ATOM 1516 O O . GLY A 1 195 ? 8.452 3.281 1.169 1.00 83.00 195 GLY A O 1
ATOM 1517 N N . TYR A 1 196 ? 9.753 3.424 2.995 1.00 89.94 196 TYR A N 1
ATOM 1518 C CA . TYR A 1 196 ? 8.874 4.339 3.735 1.00 89.94 196 TYR A CA 1
ATOM 1519 C C . TYR A 1 196 ? 9.016 5.823 3.408 1.00 89.94 196 TYR A C 1
ATOM 1521 O O . TYR A 1 196 ? 8.218 6.601 3.908 1.00 89.94 196 TYR A O 1
ATOM 1529 N N . ASN A 1 197 ? 9.979 6.252 2.587 1.00 89.94 197 ASN A N 1
ATOM 1530 C CA . ASN A 1 197 ? 10.215 7.688 2.374 1.00 89.94 197 ASN A CA 1
ATOM 1531 C C . ASN A 1 197 ? 9.002 8.385 1.741 1.00 89.94 197 ASN A C 1
A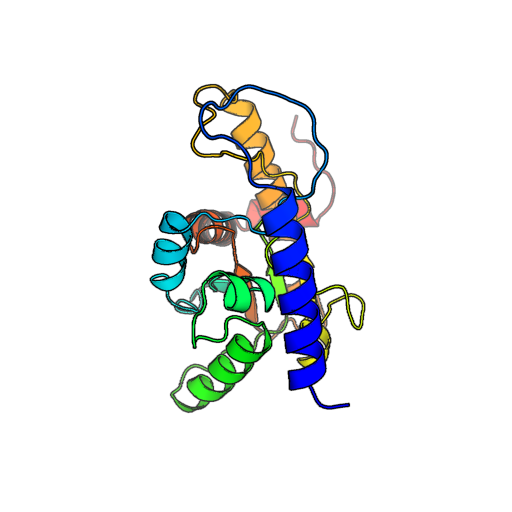TOM 1533 O O . ASN A 1 197 ? 8.444 9.321 2.308 1.00 89.94 197 ASN A O 1
ATOM 1537 N N . PHE A 1 198 ? 8.565 7.904 0.575 1.00 89.75 198 PHE A N 1
ATOM 1538 C CA . PHE A 1 198 ? 7.425 8.497 -0.122 1.00 89.75 198 PHE A CA 1
ATOM 1539 C C . PHE A 1 198 ? 6.096 8.198 0.582 1.00 89.75 198 PHE A C 1
ATOM 1541 O O . PHE A 1 198 ? 5.260 9.082 0.720 1.00 89.75 198 PHE A O 1
ATOM 1548 N N . VAL A 1 199 ? 5.934 6.988 1.123 1.00 93.44 199 VAL A N 1
ATOM 1549 C CA . VAL A 1 199 ? 4.767 6.634 1.949 1.00 93.44 199 VAL A CA 1
ATOM 1550 C C . VAL A 1 199 ? 4.664 7.549 3.174 1.00 93.44 199 VAL A C 1
ATOM 1552 O O . VAL A 1 199 ? 3.591 8.050 3.486 1.00 93.44 199 VAL A O 1
ATOM 1555 N N . GLY A 1 200 ? 5.786 7.830 3.835 1.00 93.56 200 GLY A N 1
ATOM 1556 C CA . GLY A 1 200 ? 5.868 8.745 4.967 1.00 93.56 200 GLY A CA 1
ATOM 1557 C C . GLY A 1 200 ? 5.478 10.169 4.585 1.00 93.56 200 GLY A C 1
ATOM 1558 O O . GLY A 1 200 ? 4.725 10.797 5.322 1.00 93.56 200 GLY A O 1
ATOM 1559 N N . PHE A 1 201 ? 5.908 10.652 3.414 1.00 92.44 201 PHE A N 1
ATOM 1560 C CA . PHE A 1 201 ? 5.442 11.932 2.871 1.00 92.44 201 PHE A CA 1
ATOM 1561 C C . PHE A 1 201 ? 3.912 11.966 2.721 1.00 92.44 201 PHE A C 1
ATOM 1563 O O . PHE A 1 201 ? 3.285 12.892 3.239 1.00 92.44 201 PHE A O 1
ATOM 1570 N N . LEU A 1 202 ? 3.311 10.945 2.094 1.00 93.25 202 LEU A N 1
ATOM 1571 C CA . LEU A 1 202 ? 1.855 10.867 1.908 1.00 93.25 202 LEU A CA 1
ATOM 1572 C C . LEU A 1 202 ? 1.108 10.879 3.251 1.00 93.25 202 LEU A C 1
ATOM 1574 O O . LEU A 1 202 ? 0.149 11.625 3.443 1.00 93.25 202 LEU A O 1
ATOM 1578 N N . ILE A 1 203 ? 1.587 10.086 4.210 1.00 94.31 203 ILE A N 1
ATOM 1579 C CA . ILE A 1 203 ? 0.984 9.956 5.540 1.00 94.31 203 ILE A CA 1
ATOM 1580 C C . ILE A 1 203 ? 1.088 11.257 6.331 1.00 94.31 203 ILE A C 1
ATOM 1582 O O . ILE A 1 203 ? 0.097 11.699 6.908 1.00 94.31 203 ILE A O 1
ATOM 1586 N N . VAL A 1 204 ? 2.266 11.884 6.370 1.00 92.62 204 VAL A N 1
ATOM 1587 C CA . VAL A 1 204 ? 2.462 13.143 7.100 1.00 92.62 204 VAL A CA 1
ATOM 1588 C C . VAL A 1 204 ? 1.568 14.231 6.515 1.00 92.62 204 VAL A C 1
ATOM 1590 O O . VAL A 1 204 ? 0.896 14.933 7.267 1.00 92.62 204 VAL A O 1
ATOM 1593 N N . ARG A 1 205 ? 1.488 14.337 5.184 1.00 90.75 205 ARG A N 1
ATOM 1594 C CA . ARG A 1 205 ? 0.588 15.286 4.514 1.00 90.75 205 ARG A CA 1
ATOM 1595 C C . ARG A 1 205 ? -0.879 15.019 4.855 1.00 90.75 205 ARG A C 1
ATOM 1597 O O . ARG A 1 205 ? -1.586 15.964 5.191 1.00 90.75 205 ARG A O 1
ATOM 1604 N N . TYR A 1 206 ? -1.315 13.759 4.843 1.00 90.75 206 TYR A N 1
ATOM 1605 C CA . TYR A 1 206 ? -2.676 13.375 5.230 1.00 90.75 206 TYR A CA 1
ATOM 1606 C C . TYR A 1 206 ? -3.003 13.763 6.682 1.00 90.75 206 TYR A C 1
ATOM 1608 O O . TYR A 1 206 ? -4.031 14.381 6.945 1.00 90.75 206 TYR A O 1
ATOM 1616 N N . VAL A 1 207 ? -2.107 13.456 7.626 1.00 89.69 207 VAL A N 1
ATOM 1617 C CA . VAL A 1 207 ? -2.318 13.727 9.059 1.00 89.69 207 VAL A CA 1
ATOM 1618 C C . VAL A 1 207 ? -2.247 15.224 9.382 1.00 89.69 207 VAL A C 1
ATOM 1620 O O . VAL A 1 207 ? -2.996 15.699 10.233 1.00 89.69 207 VAL A O 1
ATOM 1623 N N . CYS A 1 208 ? -1.359 15.980 8.731 1.00 83.19 208 CYS A N 1
ATOM 1624 C CA . CYS A 1 208 ? -1.159 17.405 9.009 1.00 83.19 208 CYS A CA 1
ATOM 1625 C C . CYS A 1 208 ? -2.122 18.330 8.251 1.00 83.19 208 CYS A C 1
ATOM 1627 O O . CYS A 1 208 ? -2.307 19.469 8.675 1.00 83.19 208 CYS A O 1
ATOM 1629 N N . ALA A 1 209 ? -2.738 17.875 7.155 1.00 71.31 209 ALA A N 1
ATOM 1630 C CA . ALA A 1 209 ? -3.650 18.682 6.345 1.00 71.31 209 ALA A CA 1
ATOM 1631 C C . ALA A 1 209 ? -5.007 17.990 6.086 1.00 71.31 209 ALA A C 1
ATOM 1633 O O . ALA A 1 209 ? -5.431 17.885 4.931 1.00 71.31 209 ALA A O 1
ATOM 1634 N N . PRO A 1 210 ? -5.751 17.572 7.132 1.00 57.75 210 PRO A N 1
ATOM 1635 C CA . PRO A 1 210 ? -7.037 16.893 6.952 1.00 57.75 210 PRO A CA 1
ATOM 1636 C C . PRO A 1 210 ? -8.068 17.758 6.201 1.00 57.75 210 PRO A C 1
ATOM 1638 O O . PRO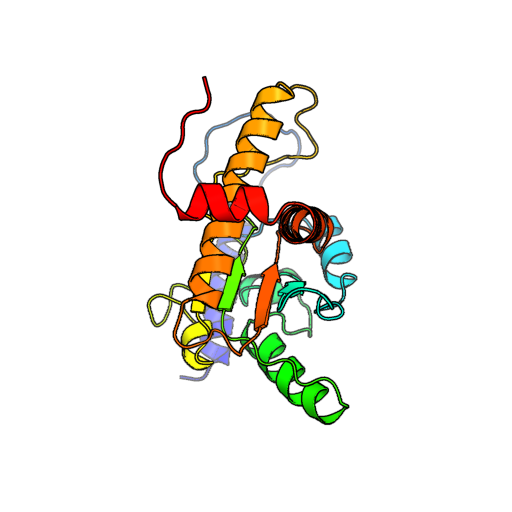 A 1 210 ? -8.906 17.224 5.477 1.00 57.75 210 PRO A O 1
ATOM 1641 N N . LEU A 1 211 ? -7.964 19.092 6.294 1.00 48.72 211 LEU A N 1
ATOM 1642 C CA . LEU A 1 211 ? -8.798 20.046 5.547 1.00 48.72 211 LEU A CA 1
ATOM 1643 C C . LEU A 1 211 ? -8.618 19.947 4.022 1.00 48.72 211 LEU A C 1
ATOM 1645 O O . LEU A 1 211 ? -9.596 20.096 3.297 1.00 48.72 211 LEU A O 1
ATOM 1649 N N . VAL A 1 212 ? -7.414 19.645 3.523 1.00 52.44 212 VAL A N 1
ATOM 1650 C CA . VAL A 1 212 ? -7.170 19.482 2.076 1.00 52.44 212 VAL A CA 1
ATOM 1651 C C . VAL A 1 212 ? -7.818 18.191 1.573 1.00 52.44 212 VAL A C 1
ATOM 1653 O O . VAL A 1 212 ? -8.490 18.204 0.544 1.00 52.44 212 VAL A O 1
ATOM 1656 N N . CYS A 1 213 ? -7.720 17.095 2.333 1.00 50.62 213 CYS A N 1
ATOM 1657 C CA . CYS A 1 213 ? -8.411 15.851 1.986 1.00 50.62 213 CYS A CA 1
ATOM 1658 C C . CYS A 1 213 ? -9.947 15.999 2.050 1.00 50.62 213 CYS A C 1
ATOM 1660 O O . CYS A 1 213 ? -10.644 15.435 1.209 1.00 50.62 213 CYS A O 1
ATOM 1662 N N . ALA A 1 214 ? -10.481 16.783 2.997 1.00 49.66 214 ALA A N 1
ATOM 1663 C CA . ALA A 1 214 ? -11.918 17.059 3.096 1.00 49.66 214 ALA A CA 1
ATOM 1664 C C . ALA A 1 214 ? -12.458 17.860 1.895 1.00 49.66 214 ALA A C 1
ATOM 1666 O O . ALA A 1 214 ? -13.574 17.611 1.448 1.00 49.66 214 ALA A O 1
ATOM 1667 N N . ILE A 1 215 ? -11.661 18.782 1.341 1.00 50.56 215 ILE A N 1
ATOM 1668 C CA . ILE A 1 215 ? -12.025 19.562 0.146 1.00 50.56 215 ILE A CA 1
ATOM 1669 C C . ILE A 1 215 ? -12.000 18.684 -1.116 1.00 50.56 215 ILE A C 1
ATOM 1671 O O . ILE A 1 215 ? -12.911 18.770 -1.938 1.00 50.56 215 ILE A O 1
ATOM 1675 N N . VAL A 1 216 ? -11.007 17.798 -1.256 1.00 52.81 216 VAL A N 1
ATOM 1676 C CA . VAL A 1 216 ? -10.913 16.872 -2.403 1.00 52.81 216 VAL A CA 1
ATOM 1677 C C . VAL A 1 216 ? -12.070 15.861 -2.408 1.00 52.81 216 VAL A C 1
ATOM 1679 O O . VAL A 1 216 ? -12.620 15.573 -3.469 1.00 52.81 216 VAL A O 1
ATOM 1682 N N . GLY A 1 217 ? -12.502 15.381 -1.235 1.00 46.59 217 GLY A N 1
ATOM 1683 C CA . GLY A 1 217 ? -13.634 14.455 -1.100 1.00 46.59 217 GLY A CA 1
ATOM 1684 C C . GLY A 1 217 ? -15.022 15.063 -1.353 1.00 46.59 217 GLY A C 1
ATOM 1685 O O . GLY A 1 217 ? -15.979 14.312 -1.522 1.00 46.59 217 GLY A O 1
ATOM 1686 N N . LEU A 1 218 ? -15.153 16.394 -1.400 1.00 44.84 218 LEU A N 1
ATOM 1687 C CA . LEU A 1 218 ? -16.442 17.079 -1.581 1.00 44.84 218 LEU A CA 1
ATOM 1688 C C . LEU A 1 218 ? -16.743 17.509 -3.023 1.00 44.84 218 LEU A C 1
ATOM 1690 O O . LEU A 1 218 ? -17.826 18.027 -3.275 1.00 44.84 218 LEU A O 1
ATOM 1694 N N . GLY A 1 219 ? -15.849 17.241 -3.977 1.00 41.16 219 GLY A N 1
ATOM 1695 C CA . GLY A 1 219 ? -16.057 17.607 -5.374 1.00 41.16 219 GLY A CA 1
ATOM 1696 C C . GLY A 1 219 ? -15.947 19.116 -5.606 1.00 41.16 219 GLY A C 1
ATOM 1697 O O . GLY A 1 219 ? -16.810 19.893 -5.221 1.00 41.16 219 GLY A O 1
ATOM 1698 N N . GLY A 1 220 ? -14.881 19.516 -6.300 1.00 43.59 220 GLY A N 1
ATOM 1699 C CA . GLY A 1 220 ? -14.807 20.772 -7.044 1.00 43.59 220 GLY A CA 1
ATOM 1700 C C . GLY A 1 220 ? -15.097 22.053 -6.260 1.00 43.59 220 GLY A C 1
ATOM 1701 O O . GLY A 1 220 ? -16.168 22.628 -6.395 1.00 43.59 220 GLY A O 1
ATOM 1702 N N . PHE A 1 221 ? -14.083 22.602 -5.594 1.00 36.38 221 PHE A N 1
ATOM 1703 C CA . PHE A 1 221 ? -14.000 24.054 -5.446 1.00 36.38 221 PHE A CA 1
ATOM 1704 C C . PHE A 1 221 ? -12.682 24.549 -6.032 1.00 36.38 221 PHE A C 1
ATOM 1706 O O . PHE A 1 221 ? -11.612 24.410 -5.447 1.00 36.38 221 PHE A O 1
ATOM 1713 N N . SER A 1 222 ? -12.802 25.111 -7.236 1.00 35.25 222 SER A N 1
ATOM 1714 C CA . SER A 1 222 ? -11.844 26.054 -7.800 1.00 35.25 222 SER A CA 1
ATOM 1715 C C . SER A 1 222 ? -11.772 27.250 -6.858 1.00 35.25 222 SER A C 1
ATOM 1717 O O . SER A 1 222 ? -12.777 27.934 -6.665 1.00 35.25 222 SER A O 1
ATOM 1719 N N . VAL A 1 223 ? -10.606 27.499 -6.270 1.00 31.12 223 VAL A N 1
ATOM 1720 C CA . VAL A 1 223 ? -10.339 28.764 -5.584 1.00 31.12 223 VAL A CA 1
ATOM 1721 C C . VAL A 1 223 ? -9.646 29.661 -6.603 1.00 31.12 223 VAL A C 1
ATOM 1723 O O . VAL A 1 223 ? -8.529 29.367 -7.028 1.00 31.12 223 VAL A O 1
ATOM 1726 N N . CYS A 1 224 ? -10.389 30.667 -7.067 1.00 34.16 224 CYS A N 1
ATOM 1727 C CA . CYS A 1 224 ? -9.876 31.800 -7.832 1.00 34.16 224 CYS A CA 1
ATOM 1728 C C . CYS A 1 224 ? -8.900 32.636 -6.998 1.00 34.16 224 CYS A C 1
ATOM 1730 O O . CYS A 1 224 ? -9.089 32.689 -5.760 1.00 34.16 224 CYS A O 1
#

Secondary structure (DSSP, 8-state):
--HHHHHHHHHHHHHHHHHTT-S--------------S-S--HHHHHHHHHS-SB-PPPTTSSEEEBPPP--HHHHHHHT-S---SHHHHHHHHHHHHTTS----EEEEEE-S--TTS-TTTTSSSSSGGGGGGT-EEEE------S-TTT-TTS-HHHHHHHHHHHHHHHHHHHHHHHHSTTTTSEEEEE-TTSHHHHHHHHHHHHH-HHHHHHHTT------

Foldseek 3Di:
DDPVVVVVVVVVVVVVVVVVVDDDDDDDDDDDDPDDPQALDDPVLVVLLVPFPQWDDQDPQALEIEGAQQADCVVCVVNVDPDHRHPVVSVVVLVVCVVVPDNAFAAEEEELALDCNGCVQLPPPDPGRPCVVVNHHYHYLNQNDPSPPPPCPPPPVVNVVVSLVSSLLSLLQRRVCCCPDPNNVHGYYYYYDRGCPSVVVSVCCCSVCVVVSVVSVVDDDDDD